Protein AF-A0A0D3KA45-F1 (afdb_monomer_lite)

Foldseek 3Di:
DDQDALQVLLQDQLLLLAWDWDKDPLQDDLVNLVLVVVLQVVQCVVQNAADAPDVQKGKWFSPAQPSSCVSPVVSQVSVLVCLVVTRSVRSPRDDVVSVVVQSVLKDWATKMKMKGFAQDWFAPQQDFQPQFFKKKKAWADDQFDQFFKWWQHSVRDTDTDDHDHNMMIMGTRSTGIITTGTRHDMTIMIMITIHNADYDNARDRDPQGDDDPPDDDPVPVSPDPPDPQAKDKDWQFDDDAQQWDKQKAQPVDRVPSPVVVQPPFWQIWIWTQGRHPPHSLVVPSSDDGGWTWQDKQRDGRGGGGPVVNVVSVVCRRPDHDGIMTMTGRHDDPPVPPDDDPPDPPPDDDDDDDDDDDDD

Secondary structure (DSSP, 8-state):
-PPPPHHHHHT-HHHHTTSPPEEETT-S-HHHHHHHHHHHHHHHHHH-PPPEEETTEEEEETTGGGHHHHH-HHHHHHHHHGGGGS-GGG-TTS-HHHHHHHHHH-EEEEEEEEEEETT--B--TT---TT-SEEEEEEEE--EEE--EEEE-TTS-EEE----TT-EEEEETTS-EEEPPEEEEEEEEEEEEEESSPPP-SSS----PPPPTTSPPS-TTTT-SS----EEEEEE-SSS---EEEEEEESS-TT---GGGGGS-PPEEEEEEEE-TTSTTTT-TT--TTPEEEEETTEE-TT--HHHHHHHHHHHHHSPSPEEEEEEPPPP-TTS--PPP----PPPP--PPPPP---

Sequence (359 aa):
MARSSLADALLQRQVASLARVVRIPRFFSPADIEQVGRVERAHHERLGRPREARLGWHTTYLSAGGLFRATVPELHRRLSELRHRVDVSRFDGGDAASASELLRSLNVRCIELHDGRAGGSLNDPRHFDNGSTVTVDVLLEDSFTGGAFGTTEAGGALHEHEFSVGDALVFPSYKYHSVGRITGGRRRTLVLEFWQGDENRCNHRCELIRPRAGEPYLCEDAQTSDGCAGRVSVTLTAPGPLGLGFGFGDAADPENVDASAVGDGRPVRVSVTEVRRGSQAEAHPRLVVGLVLTRVAGVSIGGMSLAEADEVLGRAVGGARPLALGFEQRPLDLTRLRLAPSGETADAGAQPAARRASE

InterPro domains:
  IPR001478 PDZ domain [PS50106] (231-313)
  IPR001478 PDZ domain [SM00228] (242-331)
  IPR036034 PDZ superfamily [G3DSA:2.30.42.10] (221-331)
  IPR036034 PDZ superfamily [SSF50156] (231-318)

pLDDT: mean 82.14, std 19.37, range [26.78, 98.75]

Structure (mmCIF, N/CA/C/O backbone):
data_AF-A0A0D3KA45-F1
#
_entry.id   AF-A0A0D3KA45-F1
#
loop_
_atom_site.group_PDB
_atom_site.id
_atom_site.type_symbol
_atom_site.label_atom_id
_atom_site.label_alt_id
_atom_site.label_comp_id
_atom_site.label_asym_id
_atom_site.label_entity_id
_atom_site.label_seq_id
_atom_site.pdbx_PDB_ins_code
_atom_site.Cartn_x
_atom_site.Cartn_y
_atom_site.Cartn_z
_atom_site.occupancy
_atom_site.B_iso_or_equiv
_atom_site.auth_seq_id
_atom_site.auth_comp_id
_atom_site.auth_asym_id
_atom_site.auth_atom_id
_atom_site.pdbx_PDB_model_num
ATOM 1 N N . MET A 1 1 ? -16.306 1.503 -30.466 1.00 44.34 1 MET A N 1
ATOM 2 C CA . MET A 1 1 ? -15.351 1.747 -29.363 1.00 44.34 1 MET A CA 1
ATOM 3 C C . MET A 1 1 ? -15.041 0.408 -28.718 1.00 44.34 1 MET A C 1
ATOM 5 O O . MET A 1 1 ? -15.985 -0.308 -28.407 1.00 44.34 1 MET A O 1
ATOM 9 N N . ALA A 1 2 ? -13.769 0.025 -28.601 1.00 47.25 2 ALA A N 1
ATOM 10 C CA . ALA A 1 2 ? -13.395 -1.192 -27.881 1.00 47.25 2 ALA A CA 1
ATOM 11 C C . ALA A 1 2 ? -13.702 -0.995 -26.388 1.00 47.25 2 ALA A C 1
ATOM 13 O O . ALA A 1 2 ? -13.381 0.057 -25.839 1.00 47.25 2 ALA A O 1
ATOM 14 N N . ARG A 1 3 ? -14.364 -1.965 -25.748 1.00 51.34 3 ARG A N 1
ATOM 15 C CA . ARG A 1 3 ? -14.575 -1.939 -24.293 1.00 51.34 3 ARG A CA 1
ATOM 16 C C . ARG A 1 3 ? -13.203 -2.022 -23.620 1.00 51.34 3 ARG A C 1
ATOM 18 O O . ARG A 1 3 ? -12.436 -2.921 -23.964 1.00 51.34 3 ARG A O 1
ATOM 25 N N . SER A 1 4 ? -12.876 -1.093 -22.718 1.00 58.31 4 SER A N 1
ATOM 26 C CA . SER A 1 4 ? -11.670 -1.238 -21.895 1.00 58.31 4 SER A CA 1
ATOM 27 C C . SER A 1 4 ? -11.813 -2.492 -21.039 1.00 58.31 4 SER A C 1
ATOM 29 O O . SER A 1 4 ? -12.924 -2.822 -20.612 1.00 58.31 4 SER A O 1
ATOM 31 N N . SER A 1 5 ? -10.717 -3.207 -20.791 1.00 71.50 5 SER A N 1
ATOM 32 C CA . SER A 1 5 ? -10.782 -4.355 -19.891 1.00 71.50 5 SER A CA 1
ATOM 33 C C . SER A 1 5 ? -11.132 -3.878 -18.477 1.00 71.50 5 SER A C 1
ATOM 35 O O . SER A 1 5 ? -10.906 -2.721 -18.117 1.00 71.50 5 SER A O 1
ATOM 37 N N . LEU A 1 6 ? -11.679 -4.762 -17.644 1.00 68.38 6 LEU A N 1
ATOM 38 C CA . LEU A 1 6 ? -11.923 -4.424 -16.242 1.00 68.38 6 LEU A CA 1
ATOM 39 C C . LEU A 1 6 ? -10.629 -4.043 -15.507 1.00 68.38 6 LEU A C 1
ATOM 41 O O . LEU A 1 6 ? -10.656 -3.185 -14.628 1.00 68.38 6 LEU A O 1
ATOM 45 N N . ALA A 1 7 ? -9.504 -4.666 -15.872 1.00 67.62 7 ALA A N 1
ATOM 46 C CA . ALA A 1 7 ? -8.204 -4.317 -15.315 1.00 67.62 7 ALA A CA 1
ATOM 47 C C . ALA A 1 7 ? -7.880 -2.846 -15.599 1.00 67.62 7 ALA A C 1
ATOM 49 O O . ALA A 1 7 ? -7.539 -2.114 -14.676 1.00 67.62 7 ALA A O 1
ATOM 50 N N . ASP A 1 8 ? -8.104 -2.382 -16.831 1.00 72.88 8 ASP A N 1
ATOM 51 C CA . ASP A 1 8 ? -7.923 -0.971 -17.182 1.00 72.88 8 ASP A CA 1
ATOM 52 C C . ASP A 1 8 ? -8.879 -0.066 -16.396 1.00 72.88 8 ASP A C 1
ATOM 54 O O . ASP A 1 8 ? -8.484 1.008 -15.955 1.00 72.88 8 ASP A O 1
ATOM 58 N N . ALA A 1 9 ? -10.125 -0.501 -16.182 1.00 70.75 9 ALA A N 1
ATOM 59 C CA . ALA A 1 9 ? -11.118 0.274 -15.443 1.00 70.75 9 ALA A CA 1
ATOM 60 C C . ALA A 1 9 ? -10.755 0.424 -13.952 1.00 70.75 9 ALA A C 1
ATOM 62 O O . ALA A 1 9 ? -10.889 1.509 -13.395 1.00 70.75 9 ALA A O 1
ATOM 63 N N . LEU A 1 10 ? -10.228 -0.623 -13.307 1.00 70.31 10 LEU A N 1
ATOM 64 C CA . LEU A 1 10 ? -9.746 -0.559 -11.918 1.00 70.31 10 LEU A CA 1
ATOM 65 C C . LEU A 1 10 ? -8.520 0.349 -11.749 1.00 70.31 10 LEU A C 1
ATOM 67 O O . LEU A 1 10 ? -8.304 0.885 -10.664 1.00 70.31 10 LEU A O 1
ATOM 71 N N . LEU A 1 11 ? -7.754 0.552 -12.821 1.00 78.50 11 LEU A N 1
ATOM 72 C CA . LEU A 1 11 ? -6.605 1.458 -12.869 1.00 78.50 11 LEU A CA 1
ATOM 73 C C . LEU A 1 11 ? -6.993 2.886 -13.307 1.00 78.50 11 LEU A C 1
ATOM 75 O O . LEU A 1 11 ? -6.154 3.788 -13.337 1.00 78.50 11 LEU A O 1
ATOM 79 N N . GLN A 1 12 ? -8.267 3.130 -13.633 1.00 83.75 12 GLN A N 1
ATOM 80 C CA . GLN A 1 12 ? -8.781 4.461 -13.944 1.00 83.75 12 GLN A CA 1
ATOM 81 C C . GLN A 1 12 ? -9.351 5.121 -12.693 1.00 83.75 12 GLN A C 1
ATOM 83 O O . GLN A 1 12 ? -10.359 4.695 -12.133 1.00 83.75 12 GLN A O 1
ATOM 88 N N . ARG A 1 13 ? -8.746 6.240 -12.293 1.00 86.00 13 ARG A N 1
ATOM 89 C CA . ARG A 1 13 ? -9.136 6.986 -11.088 1.00 86.00 13 ARG A CA 1
ATOM 90 C C . ARG A 1 13 ? -10.594 7.440 -11.100 1.00 86.00 13 ARG A C 1
ATOM 92 O O . ARG A 1 13 ? -11.241 7.407 -10.061 1.00 86.00 13 ARG A O 1
ATOM 99 N N . GLN A 1 14 ? -11.117 7.839 -12.261 1.00 85.00 14 GLN A N 1
ATOM 100 C CA . GLN A 1 14 ? -12.516 8.249 -12.408 1.00 85.00 14 GLN A CA 1
ATOM 101 C C . GLN A 1 14 ? -13.491 7.103 -12.127 1.00 85.00 14 GLN A C 1
ATOM 103 O O . GLN A 1 14 ? -14.580 7.342 -11.620 1.00 85.00 14 GLN A O 1
ATOM 108 N N . VAL A 1 15 ? -13.112 5.865 -12.448 1.00 85.25 15 VAL A N 1
ATOM 109 C CA . VAL A 1 15 ? -13.949 4.692 -12.182 1.00 85.25 15 VAL A CA 1
ATOM 110 C C . VAL A 1 15 ? -13.757 4.230 -10.739 1.00 85.25 15 VAL A C 1
ATOM 112 O O . VAL A 1 15 ? -14.729 3.981 -10.031 1.00 85.25 15 VAL A O 1
ATOM 115 N N . ALA A 1 16 ? -12.512 4.202 -10.257 1.00 89.25 16 ALA A N 1
ATOM 116 C CA . ALA A 1 16 ? -12.197 3.866 -8.873 1.00 89.25 16 ALA A CA 1
ATOM 117 C C . ALA A 1 16 ? -12.887 4.803 -7.861 1.00 89.25 16 ALA A C 1
ATOM 119 O O . ALA A 1 16 ? -13.335 4.349 -6.809 1.00 89.25 16 ALA A O 1
ATOM 120 N N . SER A 1 17 ? -13.039 6.094 -8.182 1.00 91.81 17 SER A N 1
ATOM 121 C CA . SER A 1 17 ? -13.739 7.057 -7.323 1.00 91.81 17 SER A CA 1
ATOM 122 C C . SER A 1 17 ? -15.251 6.822 -7.227 1.00 91.81 17 SER A C 1
ATOM 124 O O . SER A 1 17 ? -15.851 7.290 -6.262 1.00 91.81 17 SER A O 1
ATOM 126 N N . LEU A 1 18 ? -15.855 6.068 -8.153 1.00 90.56 18 LEU A N 1
ATOM 127 C CA . LEU A 1 18 ? -17.268 5.661 -8.108 1.00 90.56 18 LEU A CA 1
ATOM 128 C C . LEU A 1 18 ? -17.502 4.400 -7.269 1.00 90.56 18 LEU A C 1
ATOM 130 O O . LEU A 1 18 ? -18.625 4.159 -6.820 1.00 90.56 18 LEU A O 1
ATOM 134 N N . ALA A 1 19 ? -16.469 3.578 -7.079 1.00 90.50 19 ALA A N 1
ATOM 135 C CA . ALA A 1 19 ? -16.569 2.353 -6.301 1.00 90.50 19 ALA A CA 1
ATOM 136 C C . ALA A 1 19 ? -16.702 2.665 -4.808 1.00 90.50 19 ALA A C 1
ATOM 138 O O . ALA A 1 19 ? -16.041 3.567 -4.273 1.00 90.50 19 ALA A O 1
ATOM 139 N N . ARG A 1 20 ? -17.542 1.891 -4.119 1.00 94.56 20 ARG A N 1
ATOM 140 C CA . ARG A 1 20 ? -17.703 2.008 -2.671 1.00 94.56 20 ARG A CA 1
ATOM 141 C C . ARG A 1 20 ? -16.538 1.336 -1.956 1.00 94.56 20 ARG A C 1
ATOM 143 O O . ARG A 1 20 ? -16.068 0.277 -2.368 1.00 94.56 20 ARG A O 1
ATOM 150 N N . VAL A 1 21 ? -16.137 1.917 -0.830 1.00 96.81 21 VAL A N 1
ATOM 151 C CA . VAL A 1 21 ? -15.321 1.202 0.153 1.00 96.81 21 VAL A CA 1
ATOM 152 C C . VAL A 1 21 ? -16.214 0.177 0.848 1.00 96.81 21 VAL A C 1
ATOM 154 O O . VAL A 1 21 ? -17.292 0.508 1.349 1.00 96.81 21 VAL A O 1
ATOM 157 N N . VAL A 1 22 ? -15.786 -1.083 0.855 1.00 97.50 22 VAL A N 1
ATOM 158 C CA . VAL A 1 22 ? -16.516 -2.178 1.494 1.00 97.50 22 VAL A CA 1
ATOM 159 C C . VAL A 1 22 ? -15.916 -2.436 2.867 1.00 97.50 22 VAL A C 1
ATOM 161 O O . VAL A 1 22 ? -14.777 -2.882 2.977 1.00 97.50 22 VAL A O 1
ATOM 164 N N . ARG A 1 23 ? -16.700 -2.184 3.918 1.00 98.06 23 ARG A N 1
ATOM 165 C CA . ARG A 1 23 ? -16.330 -2.501 5.301 1.00 98.06 23 ARG A CA 1
ATOM 166 C C . ARG A 1 23 ? -16.754 -3.917 5.674 1.00 98.06 23 ARG A C 1
ATOM 168 O O . ARG A 1 23 ? -17.885 -4.332 5.419 1.00 98.06 23 ARG A O 1
ATOM 175 N N . ILE A 1 24 ? -15.856 -4.636 6.334 1.00 98.38 24 ILE A N 1
ATOM 176 C CA . ILE A 1 24 ? -16.068 -5.977 6.872 1.00 98.38 24 ILE A CA 1
ATOM 177 C C . ILE A 1 24 ? -15.809 -5.889 8.376 1.00 98.38 24 ILE A C 1
ATOM 179 O O . ILE A 1 24 ? -14.650 -5.903 8.800 1.00 98.38 24 ILE A O 1
ATOM 183 N N . PRO A 1 25 ? -16.869 -5.727 9.183 1.00 98.25 25 PRO A N 1
ATOM 184 C CA . PRO A 1 25 ? -16.708 -5.438 10.594 1.00 98.25 25 PRO A CA 1
ATOM 185 C C . PRO A 1 25 ? -16.165 -6.650 11.349 1.00 98.25 25 PRO A C 1
ATOM 187 O O . PRO A 1 25 ? -16.591 -7.779 11.088 1.00 98.25 25 PRO A O 1
ATOM 190 N N . ARG A 1 26 ? -15.277 -6.410 12.322 1.00 97.69 26 ARG A N 1
ATOM 191 C CA . ARG A 1 26 ? -14.688 -7.450 13.190 1.00 97.69 26 ARG A CA 1
ATOM 192 C C . ARG A 1 26 ? -14.086 -8.622 12.401 1.00 97.69 26 ARG A C 1
ATOM 194 O O . ARG A 1 26 ? -14.235 -9.783 12.780 1.00 97.69 26 ARG A O 1
ATOM 201 N N . PHE A 1 27 ? -13.438 -8.322 11.277 1.00 98.44 27 PHE A N 1
ATOM 202 C CA . PHE A 1 27 ? -12.746 -9.313 10.460 1.00 98.44 27 PHE A CA 1
ATOM 203 C C . PHE A 1 27 ? -11.584 -9.974 11.218 1.00 98.44 27 PHE A C 1
ATOM 205 O O . PHE A 1 27 ? -11.396 -11.191 11.131 1.00 98.44 27 PHE A O 1
ATOM 212 N N . PHE A 1 28 ? -10.821 -9.178 11.967 1.00 98.56 28 PHE A N 1
ATOM 213 C CA . PHE A 1 28 ? -9.789 -9.644 12.884 1.00 98.56 28 PHE A CA 1
ATOM 214 C C . PHE A 1 28 ? -10.339 -9.799 14.298 1.00 98.56 28 PHE A C 1
ATOM 216 O O . PHE A 1 28 ? -10.967 -8.902 14.860 1.00 98.56 28 PHE A O 1
ATOM 223 N N . SER A 1 29 ? -10.020 -10.941 14.893 1.00 98.50 29 SER A N 1
ATOM 224 C CA . SER A 1 29 ? -10.115 -11.162 16.331 1.00 98.50 29 SER A CA 1
ATOM 225 C C . SER A 1 29 ? -8.900 -10.565 17.063 1.00 98.50 29 SER A C 1
ATOM 227 O O . SER A 1 29 ? -7.857 -10.333 16.444 1.00 98.50 29 SER A O 1
ATOM 229 N N . PRO A 1 30 ? -8.955 -10.401 18.399 1.00 98.44 30 PRO A N 1
ATOM 230 C CA . PRO A 1 30 ? -7.771 -10.053 19.188 1.00 98.44 30 PRO A CA 1
ATOM 231 C C . PRO A 1 30 ? -6.592 -11.016 18.971 1.00 98.44 30 PRO A C 1
ATOM 233 O O . PRO A 1 30 ? -5.440 -10.589 18.934 1.00 98.44 30 PRO A O 1
ATOM 236 N N . ALA A 1 31 ? -6.876 -12.307 18.759 1.00 98.50 31 ALA A N 1
ATOM 237 C CA . ALA A 1 31 ? -5.853 -13.304 18.463 1.00 98.50 31 ALA A CA 1
ATOM 238 C C . ALA A 1 31 ? -5.173 -13.044 17.110 1.00 98.50 31 ALA A C 1
ATOM 240 O O . ALA A 1 31 ? -3.957 -13.191 17.025 1.00 98.50 31 ALA A O 1
ATOM 241 N N . ASP A 1 32 ? -5.925 -12.630 16.080 1.00 98.69 32 ASP A N 1
ATOM 242 C CA . ASP A 1 32 ? -5.385 -12.265 14.759 1.00 98.69 32 ASP A CA 1
ATOM 243 C C . ASP A 1 32 ? -4.405 -11.081 14.876 1.00 98.69 32 ASP A C 1
ATOM 245 O O . ASP A 1 32 ? -3.287 -11.142 14.358 1.00 98.69 32 ASP A O 1
ATOM 249 N N . ILE A 1 33 ? -4.780 -10.043 15.637 1.00 98.69 33 ILE A N 1
ATOM 250 C CA . ILE A 1 33 ? -3.935 -8.866 15.919 1.00 98.69 33 ILE A CA 1
ATOM 251 C C . ILE A 1 33 ? -2.637 -9.282 16.626 1.00 98.69 33 ILE A C 1
ATOM 253 O O . ILE A 1 33 ? -1.549 -8.821 16.270 1.00 98.69 33 ILE A O 1
ATOM 257 N N . GLU A 1 34 ? -2.721 -10.196 17.594 1.00 98.44 34 GLU A N 1
ATOM 258 C CA . GLU A 1 34 ? -1.540 -10.725 18.274 1.00 98.44 34 GLU A CA 1
ATOM 259 C C . GLU A 1 34 ? -0.603 -11.464 17.304 1.00 98.44 34 GLU A C 1
ATOM 261 O O . GLU A 1 34 ? 0.621 -11.322 17.400 1.00 98.44 34 GLU A O 1
ATOM 266 N N . GLN A 1 35 ? -1.151 -12.206 16.328 1.00 98.62 35 GLN A N 1
ATOM 267 C CA . GLN A 1 35 ? -0.321 -12.867 15.318 1.00 98.62 35 GLN A CA 1
ATOM 268 C C . GLN A 1 35 ? 0.423 -11.856 14.446 1.00 98.62 35 GLN A C 1
ATOM 270 O O . GLN A 1 35 ? 1.612 -12.051 14.203 1.00 98.62 35 GLN A O 1
ATOM 275 N N . VAL A 1 36 ? -0.216 -10.750 14.041 1.00 98.62 36 VAL A N 1
ATOM 276 C CA . VAL A 1 36 ? 0.473 -9.654 13.332 1.00 98.62 36 VAL A CA 1
ATOM 277 C C . VAL A 1 36 ? 1.621 -9.101 14.178 1.00 98.62 36 VAL A C 1
ATOM 279 O O . VAL A 1 36 ? 2.729 -8.922 13.673 1.00 98.62 36 VAL A O 1
ATOM 282 N N . GLY A 1 37 ? 1.401 -8.921 15.484 1.00 98.38 37 GLY A N 1
ATOM 283 C CA . GLY A 1 37 ? 2.454 -8.523 16.419 1.00 98.38 37 GLY A CA 1
ATOM 284 C C . GLY A 1 37 ? 3.620 -9.521 16.497 1.00 98.38 37 GLY A C 1
ATOM 285 O O . GLY A 1 37 ? 4.766 -9.105 16.669 1.00 98.38 37 GLY A O 1
ATOM 286 N N . ARG A 1 38 ? 3.370 -10.831 16.347 1.00 98.12 38 ARG A N 1
ATOM 287 C CA . ARG A 1 38 ? 4.442 -11.842 16.240 1.00 98.12 38 ARG A CA 1
ATOM 288 C C . ARG A 1 38 ? 5.251 -11.680 14.954 1.00 98.12 38 ARG A C 1
ATOM 290 O O . ARG A 1 38 ? 6.476 -11.730 15.020 1.00 98.12 38 ARG A O 1
ATOM 297 N N . VAL A 1 39 ? 4.590 -11.443 13.817 1.00 98.38 39 VAL A N 1
ATOM 298 C CA . VAL A 1 39 ? 5.274 -11.201 12.531 1.00 98.38 39 VAL A CA 1
ATOM 299 C C . VAL A 1 39 ? 6.136 -9.941 12.598 1.00 98.38 39 VAL A C 1
ATOM 301 O O . VAL A 1 39 ? 7.280 -9.964 12.160 1.00 98.38 39 VAL A O 1
ATOM 304 N N . GLU A 1 40 ? 5.623 -8.856 13.183 1.00 98.12 40 GLU A N 1
ATOM 305 C CA . GLU A 1 40 ? 6.380 -7.615 13.384 1.00 98.12 40 GLU A CA 1
ATOM 306 C C . GLU A 1 40 ? 7.638 -7.836 14.236 1.00 98.12 40 GLU A C 1
ATOM 308 O O . GLU A 1 40 ? 8.714 -7.366 13.873 1.00 98.12 40 GLU A O 1
ATOM 313 N N . ARG A 1 41 ? 7.537 -8.568 15.355 1.00 97.88 41 ARG A N 1
ATOM 314 C CA . ARG A 1 41 ? 8.712 -8.878 16.188 1.00 97.88 41 ARG A CA 1
ATOM 315 C C . ARG A 1 41 ? 9.758 -9.673 15.412 1.00 97.88 41 ARG A C 1
ATOM 317 O O . ARG A 1 41 ? 10.916 -9.266 15.390 1.00 97.88 41 ARG A O 1
ATOM 324 N N . ALA A 1 42 ? 9.336 -10.726 14.712 1.00 95.38 42 ALA A N 1
ATOM 325 C CA . ALA A 1 42 ? 10.225 -11.520 13.866 1.00 95.38 42 ALA A CA 1
ATOM 326 C C . ALA A 1 42 ? 10.858 -10.682 12.738 1.00 95.38 42 ALA A C 1
ATOM 328 O O . ALA A 1 42 ? 12.014 -10.895 12.370 1.00 95.38 42 ALA A O 1
ATOM 329 N N . HIS A 1 43 ? 10.123 -9.703 12.198 1.00 95.12 43 HIS A N 1
ATOM 330 C CA . HIS A 1 43 ? 10.646 -8.759 11.212 1.00 95.12 43 HIS A CA 1
ATOM 331 C C . HIS A 1 43 ? 11.752 -7.900 11.824 1.00 95.12 43 HIS A C 1
ATOM 333 O O . HIS A 1 43 ? 12.860 -7.882 11.295 1.00 95.12 43 HIS A O 1
ATOM 339 N N . HIS A 1 44 ? 11.493 -7.272 12.972 1.00 94.44 44 HIS A N 1
ATOM 340 C CA . HIS A 1 44 ? 12.468 -6.420 13.651 1.00 94.44 44 HIS A CA 1
ATOM 341 C C . HIS A 1 44 ? 13.728 -7.175 14.087 1.00 94.44 44 HIS A C 1
ATOM 343 O O . HIS A 1 44 ? 14.823 -6.624 13.996 1.00 94.44 44 HIS A O 1
ATOM 349 N N . GLU A 1 45 ? 13.589 -8.422 14.537 1.00 93.00 45 GLU A N 1
ATOM 350 C CA . GLU A 1 45 ? 14.721 -9.287 14.887 1.00 93.00 45 GLU A CA 1
ATOM 351 C C . GLU A 1 45 ? 15.605 -9.592 13.671 1.00 93.00 45 GLU A C 1
ATOM 353 O O . GLU A 1 45 ? 16.828 -9.624 13.788 1.00 93.00 45 GLU A O 1
ATOM 358 N N . ARG A 1 46 ? 14.999 -9.792 12.494 1.00 89.12 46 ARG A N 1
ATOM 359 C CA . ARG A 1 46 ? 15.716 -10.193 11.277 1.00 89.12 46 ARG A CA 1
ATOM 360 C C . ARG A 1 46 ? 16.246 -9.021 10.451 1.00 89.12 46 ARG A C 1
ATOM 362 O O . ARG A 1 46 ? 17.300 -9.147 9.836 1.00 89.12 46 ARG A O 1
ATOM 369 N N . LEU A 1 47 ? 15.487 -7.932 10.363 1.00 87.12 47 LEU A N 1
ATOM 370 C CA . LEU A 1 47 ? 15.700 -6.834 9.411 1.00 87.12 47 LEU A CA 1
ATOM 371 C C . LEU A 1 47 ? 15.866 -5.470 10.095 1.00 87.12 47 LEU A C 1
ATOM 373 O O . LEU A 1 47 ? 16.073 -4.465 9.415 1.00 87.12 47 LEU A O 1
ATOM 377 N N . GLY A 1 48 ? 15.792 -5.425 11.427 1.00 89.81 48 GLY A N 1
ATOM 378 C CA . GLY A 1 48 ? 15.808 -4.185 12.192 1.00 89.81 48 GLY A CA 1
ATOM 379 C C . GLY A 1 48 ? 14.469 -3.446 12.160 1.00 89.81 48 GLY A C 1
ATOM 380 O O . GLY A 1 48 ? 13.516 -3.823 11.478 1.00 89.81 48 GLY A O 1
ATOM 381 N N . ARG A 1 49 ? 14.383 -2.368 12.943 1.00 87.50 49 ARG A N 1
ATOM 382 C CA . ARG A 1 49 ? 13.194 -1.505 12.975 1.00 87.50 49 ARG A CA 1
ATOM 383 C C . ARG A 1 49 ? 13.118 -0.640 11.714 1.00 87.50 49 ARG A C 1
ATOM 385 O O . ARG A 1 49 ? 14.166 -0.208 11.226 1.00 87.50 49 ARG A O 1
ATOM 392 N N . PRO A 1 50 ? 11.909 -0.341 11.207 1.00 84.88 50 PRO A N 1
ATOM 393 C CA . PRO A 1 50 ? 11.761 0.592 10.099 1.00 84.88 50 PRO A CA 1
ATOM 394 C C . PRO A 1 50 ? 12.299 1.971 10.492 1.00 84.88 50 PRO A C 1
ATOM 396 O O . PRO A 1 50 ? 12.181 2.402 11.642 1.00 84.88 50 PRO A O 1
ATOM 399 N N . ARG A 1 51 ? 12.863 2.683 9.515 1.00 79.25 51 ARG A N 1
ATOM 400 C CA . ARG A 1 51 ? 13.133 4.114 9.664 1.00 79.25 51 ARG A CA 1
ATOM 401 C C . ARG A 1 51 ? 11.822 4.887 9.540 1.00 79.25 51 ARG A C 1
ATOM 403 O O . ARG A 1 51 ? 10.896 4.454 8.853 1.00 79.25 51 ARG A O 1
ATOM 410 N N . GLU A 1 52 ? 11.762 6.026 10.211 1.00 77.88 52 GLU A N 1
ATOM 411 C CA . GLU A 1 52 ? 10.653 6.964 10.094 1.00 77.88 52 GLU A CA 1
ATOM 412 C C . GLU A 1 52 ? 10.552 7.446 8.640 1.00 77.88 52 GLU A C 1
ATOM 414 O O . GLU A 1 52 ? 11.479 8.058 8.111 1.00 77.88 52 GLU A O 1
ATOM 419 N N . ALA A 1 53 ? 9.451 7.109 7.966 1.00 75.50 53 ALA A N 1
ATOM 420 C CA . ALA A 1 53 ? 9.251 7.472 6.564 1.00 75.50 53 ALA A CA 1
ATOM 421 C C . ALA A 1 53 ? 8.827 8.941 6.436 1.00 75.50 53 ALA A C 1
ATOM 423 O O . ALA A 1 53 ? 9.127 9.605 5.444 1.00 75.50 53 ALA A O 1
ATOM 424 N N . ARG A 1 54 ? 8.084 9.426 7.436 1.00 86.31 54 ARG A N 1
ATOM 425 C CA . ARG A 1 54 ? 7.561 10.790 7.576 1.00 86.31 54 ARG A CA 1
ATOM 426 C C . ARG A 1 54 ? 7.413 11.081 9.062 1.00 86.31 54 ARG A C 1
ATOM 428 O O . ARG A 1 54 ? 7.234 10.144 9.831 1.00 86.31 54 ARG A O 1
ATOM 435 N N . LEU A 1 55 ? 7.409 12.353 9.454 1.00 88.88 55 LEU A N 1
ATOM 436 C CA . LEU A 1 55 ? 7.241 12.740 10.856 1.00 88.88 55 LEU A CA 1
ATOM 437 C C . LEU A 1 55 ? 6.017 12.052 11.490 1.00 88.88 55 LEU A C 1
ATOM 439 O O . LEU A 1 55 ? 4.890 12.239 11.035 1.00 88.88 55 LEU A O 1
ATOM 443 N N . GLY A 1 56 ? 6.249 11.268 12.536 1.00 92.50 56 GLY A N 1
ATOM 444 C CA . GLY A 1 56 ? 5.256 10.490 13.264 1.00 92.50 56 GLY A CA 1
ATOM 445 C C . GLY A 1 56 ? 4.724 9.259 12.525 1.00 92.50 56 GLY A C 1
ATOM 446 O O . GLY A 1 56 ? 3.702 8.731 12.956 1.00 92.50 56 GLY A O 1
ATOM 447 N N . TRP A 1 57 ? 5.351 8.800 11.434 1.00 95.94 57 TRP A N 1
ATOM 448 C CA . TRP A 1 57 ? 4.856 7.696 10.601 1.00 95.94 57 TRP A CA 1
ATOM 449 C C . TRP A 1 57 ? 5.947 6.685 10.233 1.00 95.94 57 TRP A C 1
ATOM 451 O O . TRP A 1 57 ? 6.941 7.010 9.576 1.00 95.94 57 TRP A O 1
ATOM 461 N N . HIS A 1 58 ? 5.717 5.427 10.603 1.00 95.44 58 HIS A N 1
ATOM 462 C CA . HIS A 1 58 ? 6.595 4.306 10.278 1.00 95.44 58 HIS A CA 1
ATOM 463 C C . HIS A 1 58 ? 5.846 3.268 9.445 1.00 95.44 58 HIS A C 1
ATOM 465 O O . HIS A 1 58 ? 4.661 3.019 9.669 1.00 95.44 58 HIS A O 1
ATOM 471 N N . THR A 1 59 ? 6.560 2.632 8.519 1.00 96.31 59 THR A N 1
ATOM 472 C CA . THR A 1 59 ? 6.024 1.556 7.681 1.00 96.31 59 THR A CA 1
ATOM 473 C C . THR A 1 59 ? 6.952 0.351 7.753 1.00 96.31 59 THR A C 1
ATOM 475 O O . THR A 1 59 ? 8.110 0.434 7.342 1.00 96.31 59 THR A O 1
ATOM 478 N N . THR A 1 60 ? 6.444 -0.775 8.254 1.00 96.56 60 THR A N 1
ATOM 479 C CA . THR A 1 60 ? 7.156 -2.062 8.281 1.00 96.56 60 THR A CA 1
ATOM 480 C C . THR A 1 60 ? 6.609 -2.975 7.189 1.00 96.56 60 THR A C 1
ATOM 482 O O . THR A 1 60 ? 5.422 -3.290 7.186 1.00 96.56 60 THR A O 1
ATOM 485 N N . TYR A 1 61 ? 7.457 -3.452 6.279 1.00 96.25 61 TYR A N 1
ATOM 486 C CA . TYR A 1 61 ? 7.046 -4.360 5.203 1.00 96.25 61 TYR A CA 1
ATOM 487 C C . TYR A 1 61 ? 7.068 -5.810 5.693 1.00 96.25 61 TYR A C 1
ATOM 489 O O . TYR A 1 61 ? 8.073 -6.511 5.578 1.00 96.25 61 TYR A O 1
ATOM 497 N N . LEU A 1 62 ? 5.951 -6.279 6.247 1.00 97.38 62 LEU A N 1
ATOM 498 C CA . LEU A 1 62 ? 5.821 -7.627 6.809 1.00 97.38 62 LEU A CA 1
ATOM 499 C C . LEU A 1 62 ? 5.869 -8.741 5.747 1.00 97.38 62 LEU A C 1
ATOM 501 O O . LEU A 1 62 ? 6.124 -9.898 6.085 1.00 97.38 62 LEU A O 1
ATOM 505 N N . SER A 1 63 ? 5.679 -8.416 4.465 1.00 95.00 63 SER A N 1
ATOM 506 C CA . SER A 1 63 ? 5.904 -9.365 3.364 1.00 95.00 63 SER A CA 1
ATOM 507 C C . SER A 1 63 ? 7.393 -9.623 3.075 1.00 95.00 63 SER A C 1
ATOM 509 O O . SER A 1 63 ? 7.724 -10.553 2.334 1.00 95.00 63 SER A O 1
ATOM 511 N N . ALA A 1 64 ? 8.317 -8.858 3.676 1.00 91.94 64 ALA A N 1
ATOM 512 C CA . ALA A 1 64 ? 9.755 -9.020 3.478 1.00 91.94 64 ALA A CA 1
ATOM 513 C C . ALA A 1 64 ? 10.216 -10.460 3.766 1.00 91.94 64 ALA A C 1
ATOM 515 O O . ALA A 1 64 ? 9.843 -11.071 4.764 1.00 91.94 64 ALA A O 1
ATOM 516 N N . GLY A 1 65 ? 10.997 -11.042 2.856 1.00 86.94 65 GLY A N 1
ATOM 517 C CA . GLY A 1 65 ? 11.437 -12.436 2.923 1.00 86.94 65 GLY A CA 1
ATOM 518 C C . GLY A 1 65 ? 10.311 -13.480 2.879 1.00 86.94 65 GLY A C 1
ATOM 519 O O . GLY A 1 65 ? 10.582 -14.648 3.142 1.00 86.94 65 GLY A O 1
ATOM 520 N N . GLY A 1 66 ? 9.066 -13.096 2.568 1.00 91.31 66 GLY A N 1
ATOM 521 C CA . GLY A 1 66 ? 7.888 -13.962 2.697 1.00 91.31 66 GLY A CA 1
ATOM 522 C C . GLY A 1 66 ? 7.482 -14.222 4.153 1.00 91.31 66 GLY A C 1
ATOM 523 O O . GLY A 1 66 ? 6.813 -15.219 4.430 1.00 91.31 66 GLY A O 1
ATOM 524 N N . LEU A 1 67 ? 7.910 -13.362 5.086 1.00 93.50 67 LEU A N 1
ATOM 525 C CA . LEU A 1 67 ? 7.800 -13.595 6.524 1.00 93.50 67 LEU A CA 1
ATOM 526 C C . LEU A 1 67 ? 6.350 -13.746 6.994 1.00 93.50 67 LEU A C 1
ATOM 528 O O . LEU A 1 67 ? 6.060 -14.677 7.746 1.00 93.50 67 LEU A O 1
ATOM 532 N N . PHE A 1 68 ? 5.437 -12.886 6.535 1.00 97.94 68 PHE A N 1
ATOM 533 C CA . PHE A 1 68 ? 4.026 -12.963 6.920 1.00 97.94 68 PHE A CA 1
ATOM 534 C C . PHE A 1 68 ? 3.408 -14.311 6.525 1.00 97.94 68 PHE A C 1
ATOM 536 O O . PHE A 1 68 ? 2.882 -15.025 7.376 1.00 97.94 68 PHE A O 1
ATOM 543 N N . ARG A 1 69 ? 3.548 -14.712 5.253 1.00 97.19 69 ARG A N 1
ATOM 544 C CA . ARG A 1 69 ? 3.035 -15.996 4.751 1.00 97.19 69 ARG A CA 1
ATOM 545 C C . ARG A 1 69 ? 3.641 -17.197 5.484 1.00 97.19 69 ARG A C 1
ATOM 547 O O . ARG A 1 69 ? 2.930 -18.162 5.740 1.00 97.19 69 ARG A O 1
ATOM 554 N N . ALA A 1 70 ? 4.932 -17.147 5.813 1.00 95.62 70 ALA A N 1
ATOM 555 C CA . ALA A 1 70 ? 5.612 -18.228 6.526 1.00 95.62 70 ALA A CA 1
ATOM 556 C C . ALA A 1 70 ? 5.184 -18.334 8.000 1.00 95.62 70 ALA A C 1
ATOM 558 O O . ALA A 1 70 ? 5.057 -19.436 8.524 1.00 95.62 70 ALA A O 1
ATOM 559 N N . THR A 1 71 ? 4.955 -17.199 8.664 1.00 97.31 71 THR A N 1
ATOM 560 C CA . THR A 1 71 ? 4.667 -17.149 10.107 1.00 97.31 71 THR A CA 1
ATOM 561 C C . THR A 1 71 ? 3.185 -17.372 10.415 1.00 97.31 71 THR A C 1
ATOM 563 O O . THR A 1 71 ? 2.852 -18.003 11.416 1.00 97.31 71 THR A O 1
ATOM 566 N N . VAL A 1 72 ? 2.285 -16.846 9.578 1.00 98.38 72 VAL A N 1
ATOM 567 C CA . VAL A 1 72 ? 0.827 -16.860 9.803 1.00 98.38 72 VAL A CA 1
ATOM 568 C C . VAL A 1 72 ? 0.057 -17.260 8.530 1.00 98.38 72 VAL A C 1
ATOM 570 O O . VAL A 1 72 ? -0.753 -16.486 8.016 1.00 98.38 72 VAL A O 1
ATOM 573 N N . PRO A 1 73 ? 0.279 -18.474 7.984 1.00 97.94 73 PRO A N 1
ATOM 574 C CA . PRO A 1 73 ? -0.238 -18.868 6.668 1.00 97.94 73 PRO A CA 1
ATOM 575 C C . PRO A 1 73 ? -1.767 -18.822 6.562 1.00 97.94 73 PRO A C 1
ATOM 577 O O . PRO A 1 73 ? -2.303 -18.415 5.534 1.00 97.94 73 PRO A O 1
ATOM 580 N N . GLU A 1 74 ? -2.480 -19.188 7.627 1.00 98.31 74 GLU A N 1
ATOM 581 C CA . GLU A 1 74 ? -3.946 -19.162 7.633 1.00 98.31 74 GLU A CA 1
ATOM 582 C C . GLU A 1 74 ? -4.500 -17.727 7.633 1.00 98.31 74 GLU A C 1
ATOM 584 O O . GLU A 1 74 ? -5.464 -17.425 6.927 1.00 98.31 74 GLU A O 1
ATOM 589 N N . LEU A 1 75 ? -3.849 -16.809 8.357 1.00 98.38 75 LEU A N 1
ATOM 590 C CA . LEU A 1 75 ? -4.213 -15.393 8.336 1.00 98.38 75 LEU A CA 1
ATOM 591 C C . LEU A 1 75 ? -3.924 -14.770 6.963 1.00 98.38 75 LEU A C 1
ATOM 593 O O . LEU A 1 75 ? -4.758 -14.036 6.436 1.00 98.38 75 LEU A O 1
ATOM 597 N N . HIS A 1 76 ? -2.784 -15.113 6.350 1.00 98.44 76 HIS A N 1
ATOM 598 C CA . HIS A 1 76 ? -2.434 -14.709 4.980 1.00 98.44 76 HIS A CA 1
ATOM 599 C C . HIS A 1 76 ? -3.481 -15.177 3.961 1.00 98.44 76 HIS A C 1
ATOM 601 O O . HIS A 1 76 ? -3.915 -14.384 3.122 1.00 98.44 76 HIS A O 1
ATOM 607 N N . ARG A 1 77 ? -3.952 -16.427 4.072 1.00 98.12 77 ARG A N 1
ATOM 608 C CA . ARG A 1 77 ? -5.013 -16.978 3.217 1.00 98.12 77 ARG A CA 1
ATOM 609 C C . ARG A 1 77 ? -6.321 -16.194 3.359 1.00 98.12 77 ARG A C 1
ATOM 611 O O . ARG A 1 77 ? -6.849 -15.726 2.352 1.00 98.12 77 ARG A O 1
ATOM 618 N N . ARG A 1 78 ? -6.810 -16.000 4.592 1.00 98.25 78 ARG A N 1
ATOM 619 C CA . ARG A 1 78 ? -8.042 -15.235 4.881 1.00 98.25 78 ARG A CA 1
ATOM 620 C C . ARG A 1 78 ? -7.967 -13.801 4.354 1.00 98.25 78 ARG A C 1
ATOM 622 O O . ARG A 1 78 ? -8.909 -13.326 3.731 1.00 98.25 78 ARG A O 1
ATOM 629 N N . LEU A 1 79 ? -6.845 -13.116 4.581 1.00 98.12 79 LEU A N 1
ATOM 630 C CA . LEU A 1 79 ? -6.612 -11.765 4.064 1.00 98.12 79 LEU A CA 1
ATOM 631 C C . LEU A 1 79 ? -6.604 -11.736 2.536 1.00 98.12 79 LEU A C 1
ATOM 633 O O . LEU A 1 79 ? -7.204 -10.852 1.932 1.00 98.12 79 LEU A O 1
ATOM 637 N N . SER A 1 80 ? -5.974 -12.727 1.904 1.00 97.50 80 SER A N 1
ATOM 638 C CA . SER A 1 80 ? -5.921 -12.812 0.446 1.00 97.50 80 SER A CA 1
ATOM 639 C C . SER A 1 80 ? -7.317 -12.902 -0.167 1.00 97.50 80 SER A C 1
ATOM 641 O O . SER A 1 80 ? -7.567 -12.328 -1.225 1.00 97.50 80 SER A O 1
ATOM 643 N N . GLU A 1 81 ? -8.251 -13.594 0.483 1.00 97.12 81 GLU A N 1
ATOM 644 C CA . GLU A 1 81 ? -9.634 -13.737 0.012 1.00 97.12 81 GLU A CA 1
ATOM 645 C C . GLU A 1 81 ? -10.422 -12.418 0.019 1.00 97.12 81 GLU A C 1
ATOM 647 O O . GLU A 1 81 ? -11.377 -12.282 -0.749 1.00 97.12 81 GLU A O 1
ATOM 652 N N . LEU A 1 82 ? -9.998 -11.4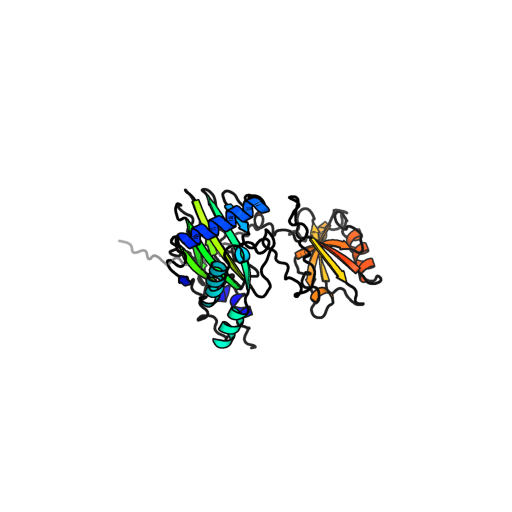15 0.798 1.00 97.31 82 LEU A N 1
ATOM 653 C CA . LEU A 1 82 ? -10.689 -10.126 0.881 1.00 97.31 82 LEU A CA 1
ATOM 654 C C . LEU A 1 82 ? -10.715 -9.352 -0.437 1.00 97.31 82 LEU A C 1
ATOM 656 O O . LEU A 1 82 ? -11.652 -8.590 -0.658 1.00 97.31 82 LEU A O 1
ATOM 660 N N . ARG A 1 83 ? -9.773 -9.594 -1.358 1.00 95.75 83 ARG A N 1
ATOM 661 C CA . ARG A 1 83 ? -9.778 -8.955 -2.686 1.00 95.75 83 ARG A CA 1
ATOM 662 C C . ARG A 1 83 ? -11.067 -9.205 -3.477 1.00 95.75 83 ARG A C 1
ATOM 664 O O . ARG A 1 83 ? -11.471 -8.366 -4.271 1.00 95.75 83 ARG A O 1
ATOM 671 N N . HIS A 1 84 ? -11.753 -10.321 -3.213 1.00 94.38 84 HIS A N 1
ATOM 672 C CA . HIS A 1 84 ? -13.040 -10.661 -3.837 1.00 94.38 84 HIS A CA 1
ATOM 673 C C . HIS A 1 84 ? -14.216 -9.834 -3.307 1.00 94.38 84 HIS A C 1
ATOM 675 O O . HIS A 1 84 ? -15.332 -9.966 -3.801 1.00 94.38 84 HIS A O 1
ATOM 681 N N . ARG A 1 85 ? -13.991 -9.014 -2.276 1.00 94.50 85 ARG A N 1
ATOM 682 C CA . ARG A 1 85 ? -15.008 -8.167 -1.642 1.00 94.50 85 ARG A CA 1
ATOM 683 C C . ARG A 1 85 ? -15.013 -6.742 -2.181 1.00 94.50 85 ARG A C 1
ATOM 685 O O . ARG A 1 85 ? -15.878 -5.980 -1.768 1.00 94.50 85 ARG A O 1
ATOM 692 N N . VAL A 1 86 ? -14.080 -6.381 -3.066 1.00 91.50 86 VAL A N 1
ATOM 693 C CA . VAL A 1 86 ? -14.074 -5.057 -3.697 1.00 91.50 86 VAL A CA 1
ATOM 694 C C . VAL A 1 86 ? -15.370 -4.856 -4.488 1.00 91.50 86 VAL A C 1
ATOM 696 O O . VAL A 1 86 ? -15.844 -5.775 -5.160 1.00 91.50 86 VAL A O 1
ATOM 699 N N . ASP A 1 87 ? -15.976 -3.672 -4.379 1.00 86.00 87 ASP A N 1
ATOM 700 C CA . ASP A 1 87 ? -17.238 -3.366 -5.054 1.00 86.00 87 ASP A CA 1
ATOM 701 C C . ASP A 1 87 ? -17.029 -3.247 -6.564 1.00 86.00 87 ASP A C 1
ATOM 703 O O . ASP A 1 87 ? -16.750 -2.164 -7.072 1.00 86.00 87 ASP A O 1
ATOM 707 N N . VAL A 1 88 ? -17.190 -4.361 -7.282 1.00 82.06 88 VAL A N 1
ATOM 708 C CA . VAL A 1 88 ? -17.066 -4.387 -8.744 1.00 82.06 88 VAL A CA 1
ATOM 709 C C . VAL A 1 88 ? -18.342 -3.966 -9.490 1.00 82.06 88 VAL A C 1
ATOM 711 O O . VAL A 1 88 ? -18.354 -3.948 -10.718 1.00 82.06 88 VAL A O 1
ATOM 714 N N . SER A 1 89 ? -19.425 -3.618 -8.786 1.00 79.31 89 SER A N 1
ATOM 715 C CA . SER A 1 89 ? -20.733 -3.367 -9.417 1.00 79.31 89 SER A CA 1
ATOM 716 C C . SER A 1 89 ? -20.778 -2.102 -10.281 1.00 79.31 89 SER A C 1
ATOM 718 O O . SER A 1 89 ? -21.662 -1.963 -11.121 1.00 79.31 89 SER A O 1
ATOM 720 N N . ARG A 1 90 ? -19.829 -1.180 -10.081 1.00 72.50 90 ARG A N 1
ATOM 721 C CA . ARG A 1 90 ? -19.746 0.116 -10.775 1.00 72.50 90 ARG A CA 1
ATOM 722 C C . ARG A 1 90 ? -18.798 0.132 -11.971 1.00 72.50 90 ARG A C 1
ATOM 724 O O . ARG A 1 90 ? -18.683 1.160 -12.633 1.00 72.50 90 ARG A O 1
ATOM 731 N N . PHE A 1 91 ? -18.128 -0.979 -12.266 1.00 70.75 91 PHE A N 1
ATOM 732 C CA . PHE A 1 91 ? -17.253 -1.073 -13.431 1.00 70.75 91 PHE A CA 1
ATOM 733 C C . PHE A 1 91 ? -18.085 -1.482 -14.652 1.00 70.75 91 PHE A C 1
ATOM 735 O O . PHE A 1 91 ? -18.100 -2.642 -15.066 1.00 70.75 91 PHE A O 1
ATOM 742 N N . ASP A 1 92 ? -18.814 -0.510 -15.204 1.00 51.41 92 ASP A N 1
ATOM 743 C CA . ASP A 1 92 ? -19.605 -0.659 -16.427 1.00 51.41 92 ASP A CA 1
ATOM 744 C C . ASP A 1 92 ? -18.693 -1.067 -17.596 1.00 51.41 92 ASP A C 1
ATOM 746 O O . ASP A 1 92 ? -17.968 -0.254 -18.167 1.00 51.41 92 ASP A O 1
ATOM 750 N N . GLY A 1 93 ? -18.704 -2.352 -17.958 1.00 56.53 93 GLY A N 1
ATOM 751 C CA . GLY A 1 93 ? -17.984 -2.843 -19.137 1.00 56.53 93 GLY A CA 1
ATOM 752 C C . GLY A 1 93 ? -17.507 -4.290 -19.066 1.00 56.53 93 GLY A C 1
ATOM 753 O O . GLY A 1 93 ? -17.293 -4.893 -20.121 1.00 56.53 93 GLY A O 1
ATOM 754 N N . GLY A 1 94 ? -17.379 -4.859 -17.863 1.00 55.81 94 GLY A N 1
ATOM 755 C CA . GLY A 1 94 ? -16.965 -6.247 -17.655 1.00 55.81 94 GLY A CA 1
ATOM 756 C C . GLY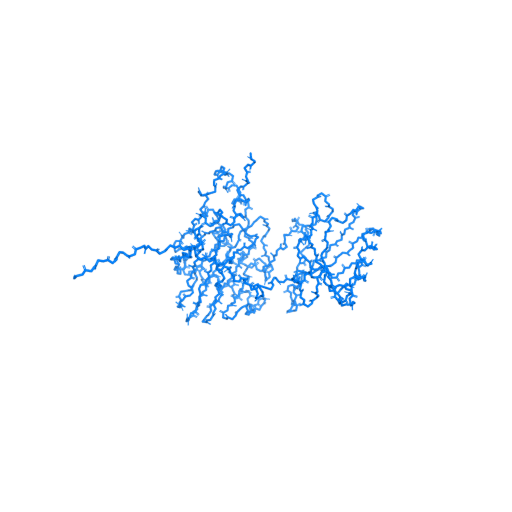 A 1 94 ? -18.140 -7.165 -17.323 1.00 55.81 94 GLY A C 1
ATOM 757 O O . GLY A 1 94 ? -18.972 -6.836 -16.485 1.00 55.81 94 GLY A O 1
ATOM 758 N N . ASP A 1 95 ? -18.190 -8.338 -17.950 1.00 70.12 95 ASP A N 1
ATOM 759 C CA . ASP A 1 95 ? -18.958 -9.467 -17.420 1.00 70.12 95 ASP A CA 1
ATOM 760 C C . ASP A 1 95 ? -18.474 -9.751 -15.982 1.00 70.12 95 ASP A C 1
ATOM 762 O O . ASP A 1 95 ? -17.266 -9.758 -15.717 1.00 70.12 95 ASP A O 1
ATOM 766 N N . ALA A 1 96 ? -19.395 -9.978 -15.041 1.00 75.44 96 ALA A N 1
ATOM 767 C CA . ALA A 1 96 ? -19.068 -10.352 -13.664 1.00 75.44 96 ALA A CA 1
ATOM 768 C C . ALA A 1 96 ? -18.115 -11.565 -13.611 1.00 75.44 96 ALA A C 1
ATOM 770 O O . ALA A 1 96 ? -17.277 -11.663 -12.708 1.00 75.44 96 ALA A O 1
ATOM 771 N N . ALA A 1 97 ? -18.188 -12.455 -14.607 1.00 79.69 97 ALA A N 1
ATOM 772 C CA . ALA A 1 97 ? -17.246 -13.556 -14.770 1.00 79.69 97 ALA A CA 1
ATOM 773 C C . ALA A 1 97 ? -15.801 -13.069 -14.984 1.00 79.69 97 ALA A C 1
ATOM 775 O O . ALA A 1 97 ? -14.894 -13.543 -14.293 1.00 79.69 97 ALA A O 1
ATOM 776 N N . SER A 1 98 ? -15.586 -12.082 -15.862 1.00 79.00 98 SER A N 1
ATOM 777 C CA . SER A 1 98 ? -14.272 -11.470 -16.106 1.00 79.00 98 SER A CA 1
ATOM 778 C C . SER A 1 98 ? -13.741 -10.747 -14.868 1.00 79.00 98 SER A C 1
ATOM 780 O O . SER A 1 98 ? -12.541 -10.781 -14.598 1.00 79.00 98 SER A O 1
ATOM 782 N N . ALA A 1 99 ? -14.629 -10.139 -14.074 1.00 80.88 99 ALA A N 1
ATOM 783 C CA . ALA A 1 99 ? -14.248 -9.535 -12.801 1.00 80.88 99 ALA A CA 1
ATOM 784 C C . ALA A 1 99 ? -13.745 -10.543 -11.788 1.00 80.88 99 ALA A C 1
ATOM 786 O O . ALA A 1 99 ? -12.659 -10.392 -11.227 1.00 80.88 99 ALA A O 1
ATOM 787 N N . SER A 1 100 ? -14.508 -11.613 -11.613 1.00 84.38 100 SER A N 1
ATOM 788 C CA . SER A 1 100 ? -14.106 -12.716 -10.760 1.00 84.38 100 SER A CA 1
ATOM 789 C C . SER A 1 100 ? -12.778 -13.331 -11.220 1.00 84.38 100 SER A C 1
ATOM 791 O O . SER A 1 100 ? -11.943 -13.665 -10.384 1.00 84.38 100 SER A O 1
ATOM 793 N N . GLU A 1 101 ? -12.553 -13.468 -12.529 1.00 87.38 101 GLU A N 1
ATOM 794 C CA . GLU A 1 101 ? -11.310 -14.017 -13.080 1.00 87.38 101 GLU A CA 1
ATOM 795 C C . GLU A 1 101 ? -10.098 -13.127 -12.805 1.00 87.38 101 GLU A C 1
ATOM 797 O O . GLU A 1 101 ? -9.099 -13.612 -12.265 1.00 87.38 101 GLU A O 1
ATOM 802 N N . LEU A 1 102 ? -10.211 -11.824 -13.080 1.00 87.38 102 LEU A N 1
ATOM 803 C CA . LEU A 1 102 ? -9.169 -10.855 -12.754 1.00 87.38 102 LEU A CA 1
ATOM 804 C C . LEU A 1 102 ? -8.819 -10.924 -11.268 1.00 87.38 102 LEU A C 1
ATOM 806 O O . LEU A 1 102 ? -7.659 -11.139 -10.927 1.00 87.38 102 LEU A O 1
ATOM 810 N N . LEU A 1 103 ? -9.813 -10.807 -10.384 1.00 90.38 103 LEU A N 1
ATOM 811 C CA . LEU A 1 103 ? -9.589 -10.827 -8.939 1.00 90.38 103 LEU A CA 1
ATOM 812 C C . LEU A 1 103 ? -8.956 -12.146 -8.484 1.00 90.38 103 LEU A C 1
ATOM 814 O O . LEU A 1 103 ? -8.061 -12.135 -7.641 1.00 90.38 103 LEU A O 1
ATOM 818 N N . ARG A 1 104 ? -9.344 -13.287 -9.068 1.00 91.31 104 ARG A N 1
ATOM 819 C CA . ARG A 1 104 ? -8.710 -14.589 -8.799 1.00 91.31 104 ARG A CA 1
ATOM 820 C C . ARG A 1 104 ? -7.229 -14.608 -9.172 1.00 91.31 104 ARG A C 1
ATOM 822 O O . ARG A 1 104 ? -6.462 -15.185 -8.404 1.00 91.31 104 ARG A O 1
ATOM 829 N N . SER A 1 105 ? -6.846 -13.953 -10.269 1.00 90.94 105 SER A N 1
ATOM 830 C CA . SER A 1 105 ? -5.454 -13.868 -10.737 1.00 90.94 105 SER A CA 1
ATOM 831 C C . SER A 1 105 ? -4.558 -12.913 -9.942 1.00 90.94 105 SER A C 1
ATOM 833 O O . SER A 1 105 ? -3.338 -12.992 -10.072 1.00 90.94 105 SER A O 1
ATOM 835 N N . LEU A 1 106 ? -5.128 -12.021 -9.123 1.00 92.69 106 LEU A N 1
ATOM 836 C CA . LEU A 1 106 ? -4.327 -11.105 -8.314 1.00 92.69 106 LEU A CA 1
ATOM 837 C C . LEU A 1 106 ? -3.618 -11.852 -7.181 1.00 92.69 106 LEU A C 1
ATOM 839 O O . LEU A 1 106 ? -4.232 -12.654 -6.470 1.00 92.69 106 LEU A O 1
ATOM 843 N N . ASN A 1 107 ? -2.357 -11.498 -6.956 1.00 94.75 107 ASN A N 1
ATOM 844 C CA . ASN A 1 107 ? -1.591 -11.917 -5.788 1.00 94.75 107 ASN A CA 1
ATOM 845 C C . ASN A 1 107 ? -1.410 -10.742 -4.831 1.00 94.75 107 ASN A C 1
ATOM 847 O O . ASN A 1 107 ? -1.507 -9.583 -5.235 1.00 94.75 107 ASN A O 1
ATOM 851 N N . VAL A 1 108 ? -1.095 -11.045 -3.570 1.00 96.12 108 VAL A N 1
ATOM 852 C CA . VAL A 1 108 ? -0.599 -10.037 -2.626 1.00 96.12 108 VAL A CA 1
ATOM 853 C C . VAL A 1 108 ? 0.656 -9.416 -3.227 1.00 96.12 108 VAL A C 1
ATOM 855 O O . VAL A 1 108 ? 1.583 -10.140 -3.561 1.00 96.12 108 VAL A O 1
ATOM 858 N N . ARG A 1 109 ? 0.689 -8.095 -3.373 1.00 94.56 109 ARG A N 1
ATOM 859 C CA . ARG A 1 109 ? 1.865 -7.317 -3.751 1.00 94.56 109 ARG A CA 1
ATOM 860 C C . ARG A 1 109 ? 2.753 -7.103 -2.542 1.00 94.56 109 ARG A C 1
ATOM 862 O O . ARG A 1 109 ? 3.900 -7.525 -2.553 1.00 94.56 109 ARG A O 1
ATOM 869 N N . CYS A 1 110 ? 2.233 -6.465 -1.503 1.00 96.19 110 CYS A N 1
ATOM 870 C CA . CYS A 1 110 ? 2.930 -6.229 -0.247 1.00 96.19 110 CYS A CA 1
ATOM 871 C C . CYS A 1 110 ? 1.957 -6.312 0.929 1.00 96.19 110 CYS A C 1
ATOM 873 O O . CYS A 1 110 ? 0.740 -6.221 0.763 1.00 96.19 110 CYS A O 1
ATOM 875 N N . ILE A 1 111 ? 2.536 -6.507 2.113 1.00 98.06 111 ILE A N 1
ATOM 876 C CA . ILE A 1 111 ? 1.846 -6.415 3.397 1.00 98.06 111 ILE A CA 1
ATOM 877 C C . ILE A 1 111 ? 2.638 -5.423 4.235 1.00 98.06 111 ILE A C 1
ATOM 879 O O . ILE A 1 111 ? 3.800 -5.672 4.562 1.00 98.06 111 ILE A O 1
ATOM 883 N N . GLU A 1 112 ? 2.020 -4.299 4.552 1.00 97.88 112 GLU A N 1
ATOM 884 C CA . GLU A 1 112 ? 2.622 -3.186 5.267 1.00 97.88 112 GLU A CA 1
ATOM 885 C C . GLU A 1 112 ? 1.940 -3.014 6.620 1.00 97.88 112 GLU A C 1
ATOM 887 O O . GLU A 1 112 ? 0.728 -3.126 6.752 1.00 97.88 112 GLU A O 1
ATOM 892 N N . LEU A 1 113 ? 2.722 -2.726 7.648 1.00 98.38 113 LEU A N 1
ATOM 893 C CA . LEU A 1 113 ? 2.220 -2.290 8.938 1.00 98.38 113 LEU A CA 1
ATOM 894 C C . LEU A 1 113 ? 2.542 -0.809 9.078 1.00 98.38 113 LEU A C 1
ATOM 896 O O . LEU A 1 113 ? 3.709 -0.428 9.176 1.00 98.38 113 LEU A O 1
ATOM 900 N N . HIS A 1 114 ? 1.502 0.013 9.069 1.00 97.88 114 HIS A N 1
ATOM 901 C CA . HIS A 1 114 ? 1.602 1.446 9.297 1.00 97.88 114 HIS A CA 1
ATOM 902 C C . HIS A 1 114 ? 1.448 1.721 10.791 1.00 97.88 114 HIS A C 1
ATOM 904 O O . HIS A 1 114 ? 0.479 1.283 11.414 1.00 97.88 114 HIS A O 1
ATOM 910 N N . ASP A 1 115 ? 2.414 2.435 11.361 1.00 97.69 115 ASP A N 1
ATOM 911 C CA . ASP A 1 115 ? 2.439 2.864 12.760 1.00 97.69 115 ASP A CA 1
ATOM 912 C C . ASP A 1 115 ? 2.524 4.393 12.819 1.00 97.69 115 ASP A C 1
ATOM 914 O O . ASP A 1 115 ? 3.593 4.994 12.656 1.00 97.69 115 ASP A O 1
ATOM 918 N N . GLY A 1 116 ? 1.357 5.008 13.001 1.00 97.25 116 GLY A N 1
ATOM 919 C CA . GLY A 1 116 ? 1.176 6.445 13.116 1.00 97.25 116 GLY A CA 1
ATOM 920 C C . GLY A 1 116 ? 1.093 6.890 14.575 1.00 97.25 116 GLY A C 1
ATOM 921 O O . GLY A 1 116 ? 0.376 6.305 15.387 1.00 97.25 116 GLY A O 1
ATOM 922 N N . ARG A 1 117 ? 1.797 7.969 14.909 1.00 97.12 117 ARG A N 1
ATOM 923 C CA . ARG A 1 117 ? 1.780 8.639 16.220 1.00 97.12 117 ARG A CA 1
ATOM 924 C C . ARG A 1 117 ? 1.339 10.089 16.061 1.00 97.12 117 ARG A C 1
ATOM 926 O O . ARG A 1 117 ? 1.141 10.552 14.941 1.00 97.12 117 ARG A O 1
ATOM 933 N N . ALA A 1 118 ? 1.217 10.819 17.169 1.00 96.94 118 ALA A N 1
ATOM 934 C CA . ALA A 1 118 ? 0.952 12.258 17.145 1.00 96.94 118 ALA A CA 1
ATOM 935 C C . ALA A 1 118 ? 1.870 12.989 16.140 1.00 96.94 118 ALA A C 1
ATOM 937 O O . ALA A 1 118 ? 3.089 12.827 16.158 1.00 96.94 118 ALA A O 1
ATOM 938 N N . GLY A 1 119 ? 1.266 13.767 15.242 1.00 96.25 119 GLY A N 1
ATOM 939 C CA . GLY A 1 119 ? 1.933 14.438 14.125 1.00 96.25 119 GLY A CA 1
ATOM 940 C C . GLY A 1 119 ? 1.916 13.660 12.801 1.00 96.25 119 GLY A C 1
ATOM 941 O O . GLY A 1 119 ? 1.972 14.300 11.749 1.00 96.25 119 GLY A O 1
ATOM 942 N N . GLY A 1 120 ? 1.771 12.333 12.845 1.00 96.69 120 GLY A N 1
ATOM 943 C CA . GLY A 1 120 ? 1.719 11.447 11.683 1.00 96.69 120 GLY A CA 1
ATOM 944 C C . GLY A 1 120 ? 0.460 11.629 10.838 1.00 96.69 120 GLY A C 1
ATOM 945 O O . GLY A 1 120 ? -0.623 11.898 11.362 1.00 96.69 120 GLY A O 1
ATOM 946 N N . SER A 1 121 ? 0.609 11.502 9.516 1.00 96.62 121 SER A N 1
ATOM 947 C CA . SER A 1 121 ? -0.499 11.578 8.554 1.00 96.62 121 SER A CA 1
ATOM 948 C C . SER A 1 121 ? -0.112 11.043 7.173 1.00 96.62 121 SER A C 1
ATOM 950 O O . SER A 1 121 ? 1.066 11.045 6.803 1.00 96.62 121 SER A O 1
ATOM 952 N N . LEU A 1 122 ? -1.129 10.688 6.387 1.00 94.75 122 LEU A N 1
ATOM 953 C CA . LEU A 1 122 ? -1.061 10.506 4.936 1.00 94.75 122 LEU A CA 1
ATOM 954 C C . LEU A 1 122 ? -2.135 11.403 4.304 1.00 94.75 122 LEU A C 1
ATOM 956 O O . LEU A 1 122 ? -3.085 10.922 3.702 1.00 94.75 122 LEU A O 1
ATOM 960 N N . ASN A 1 123 ? -2.033 12.713 4.527 1.00 92.31 123 ASN A N 1
ATOM 961 C CA . ASN A 1 123 ? -3.098 13.679 4.247 1.00 92.31 123 ASN A CA 1
ATOM 962 C C . ASN A 1 123 ? -3.061 14.283 2.831 1.00 92.31 123 ASN A C 1
ATOM 964 O O . ASN A 1 123 ? -3.671 15.328 2.611 1.00 92.31 123 ASN A O 1
ATOM 968 N N . ASP A 1 124 ? -2.336 13.677 1.889 1.00 91.81 124 ASP A N 1
ATOM 969 C CA . ASP A 1 124 ? -2.396 14.095 0.487 1.00 91.81 124 ASP A CA 1
ATOM 970 C C . ASP A 1 124 ? -3.734 13.623 -0.111 1.00 91.81 124 ASP A C 1
ATOM 972 O O . ASP A 1 124 ? -3.931 12.417 -0.264 1.00 91.81 124 ASP A O 1
ATOM 976 N N . PRO A 1 125 ? -4.661 14.533 -0.470 1.00 87.19 125 PRO A N 1
ATOM 977 C CA . PRO A 1 125 ? -5.984 14.162 -0.977 1.00 87.19 125 PRO A CA 1
ATOM 978 C C . PRO A 1 125 ? -5.942 13.502 -2.364 1.00 87.19 125 PRO A C 1
ATOM 980 O O . PRO A 1 125 ? -6.977 13.055 -2.863 1.00 87.19 125 PRO A O 1
ATOM 983 N N . ARG A 1 126 ? -4.767 13.470 -3.008 1.00 91.31 126 ARG A N 1
ATOM 984 C CA . ARG A 1 126 ? -4.522 12.812 -4.298 1.00 91.31 126 ARG A CA 1
ATOM 985 C C . ARG A 1 126 ? -3.670 11.551 -4.159 1.00 91.31 126 ARG A C 1
ATOM 987 O O . ARG A 1 126 ? -3.215 11.019 -5.171 1.00 91.31 126 ARG A O 1
ATOM 994 N N . HIS A 1 127 ? -3.436 11.074 -2.939 1.00 94.62 127 HIS A N 1
ATOM 995 C CA . HIS A 1 127 ? -2.725 9.824 -2.715 1.00 94.62 127 HIS A CA 1
ATOM 996 C C . HIS A 1 127 ? -3.560 8.619 -3.169 1.00 94.62 127 HIS A C 1
ATOM 998 O O . HIS A 1 127 ? -4.773 8.580 -2.979 1.00 94.62 127 HIS A O 1
ATOM 1004 N N . PHE A 1 128 ? -2.895 7.655 -3.803 1.00 95.75 128 PHE A N 1
ATOM 1005 C CA . PHE A 1 128 ? -3.432 6.355 -4.197 1.00 95.75 128 PHE A CA 1
ATOM 1006 C C . PHE A 1 128 ? -2.289 5.333 -4.288 1.00 95.75 128 PHE A C 1
ATOM 1008 O O . PHE A 1 128 ? -1.115 5.712 -4.397 1.00 95.75 128 PHE A O 1
ATOM 1015 N N . ASP A 1 129 ? -2.630 4.048 -4.322 1.00 94.69 129 ASP A N 1
ATOM 1016 C CA . ASP A 1 129 ? -1.666 2.946 -4.322 1.00 94.69 129 ASP A CA 1
ATOM 1017 C C . ASP A 1 129 ? -1.280 2.556 -5.749 1.00 94.69 129 ASP A C 1
ATOM 1019 O O . ASP A 1 129 ? -1.768 1.586 -6.340 1.00 94.69 129 ASP A O 1
ATOM 1023 N N . ASN A 1 130 ? -0.395 3.357 -6.340 1.00 89.19 130 ASN A N 1
ATOM 1024 C CA . ASN A 1 130 ? 0.051 3.162 -7.715 1.00 89.19 130 ASN A CA 1
ATOM 1025 C C . ASN A 1 130 ? 0.653 1.764 -7.944 1.00 89.19 130 ASN A C 1
ATOM 1027 O O . ASN A 1 130 ? 1.521 1.318 -7.188 1.00 89.19 130 ASN A O 1
ATOM 1031 N N . GLY A 1 131 ? 0.241 1.102 -9.030 1.00 88.00 131 GLY A N 1
ATOM 1032 C CA . GLY A 1 131 ? 0.700 -0.242 -9.408 1.00 88.00 131 GLY A CA 1
ATOM 1033 C C . GLY A 1 131 ? -0.039 -1.398 -8.723 1.00 88.00 131 GLY A C 1
ATOM 1034 O O . GLY A 1 131 ? 0.304 -2.555 -8.960 1.00 88.00 131 GLY A O 1
ATOM 1035 N N . SER A 1 132 ? -1.041 -1.097 -7.897 1.00 93.00 132 SER A N 1
ATOM 1036 C CA . SER A 1 132 ? -1.918 -2.081 -7.260 1.00 93.00 132 SER A CA 1
ATOM 1037 C C . SER A 1 132 ? -3.343 -1.964 -7.808 1.00 93.00 132 SER A C 1
ATOM 1039 O O . SER A 1 132 ? -3.719 -0.962 -8.412 1.00 93.00 132 SER A O 1
ATOM 1041 N N . THR A 1 133 ? -4.134 -3.019 -7.661 1.00 92.69 133 THR A N 1
ATOM 1042 C CA . THR A 1 133 ? -5.513 -3.114 -8.156 1.00 92.69 133 THR A CA 1
ATOM 1043 C C . THR A 1 133 ? -6.525 -2.995 -7.019 1.00 92.69 133 THR A C 1
ATOM 1045 O O . THR A 1 133 ? -7.515 -2.275 -7.144 1.00 92.69 133 THR A O 1
ATOM 1048 N N . VAL A 1 134 ? -6.284 -3.689 -5.907 1.00 96.25 134 VAL A N 1
ATOM 1049 C CA . VAL A 1 134 ? -7.138 -3.659 -4.712 1.00 96.25 134 VAL A CA 1
ATOM 1050 C C . VAL A 1 134 ? -6.268 -3.408 -3.491 1.00 96.25 134 VAL A C 1
ATOM 1052 O O . VAL A 1 134 ? -5.207 -4.022 -3.364 1.00 96.25 134 VAL A O 1
ATOM 1055 N N . THR A 1 135 ? -6.746 -2.552 -2.595 1.00 98.06 135 THR A N 1
ATOM 1056 C CA . THR A 1 135 ? -6.141 -2.295 -1.289 1.00 98.06 135 THR A CA 1
ATOM 1057 C C . THR A 1 135 ? -7.087 -2.776 -0.193 1.00 98.06 135 THR A C 1
ATOM 1059 O O . THR A 1 135 ? -8.316 -2.684 -0.310 1.00 98.06 135 THR A O 1
ATOM 1062 N N . VAL A 1 136 ? -6.502 -3.347 0.857 1.00 98.62 136 VAL A N 1
ATOM 1063 C CA . VAL A 1 136 ? -7.186 -3.782 2.069 1.00 98.62 136 VAL A CA 1
ATOM 1064 C C . VAL A 1 136 ? -6.497 -3.170 3.276 1.00 98.62 136 VAL A C 1
ATOM 1066 O O . VAL A 1 136 ? -5.342 -3.489 3.545 1.00 98.62 136 VAL A O 1
ATOM 1069 N N . ASP A 1 137 ? -7.244 -2.396 4.052 1.00 98.69 137 ASP A N 1
ATOM 1070 C CA . ASP A 1 137 ? -6.783 -1.822 5.313 1.00 98.69 137 ASP A CA 1
ATOM 1071 C C . ASP A 1 137 ? -7.468 -2.534 6.476 1.00 98.69 137 ASP A C 1
ATOM 1073 O O . ASP A 1 137 ? -8.687 -2.675 6.484 1.00 98.69 137 ASP A O 1
ATOM 1077 N N . VAL A 1 138 ? -6.713 -2.937 7.497 1.00 98.75 138 VAL A N 1
ATOM 1078 C CA . VAL A 1 138 ? -7.245 -3.514 8.739 1.00 98.75 138 VAL A CA 1
ATOM 1079 C C . VAL A 1 138 ? -6.762 -2.696 9.927 1.00 98.75 138 VAL A C 1
ATOM 1081 O O . VAL A 1 138 ? -5.555 -2.592 10.160 1.00 98.75 138 VAL A O 1
ATOM 1084 N N . LEU A 1 139 ? -7.682 -2.109 10.694 1.00 98.62 139 LEU A N 1
ATOM 1085 C CA . LEU A 1 139 ? -7.313 -1.322 11.869 1.00 98.62 139 LEU A CA 1
ATOM 1086 C C . LEU A 1 139 ? -6.945 -2.255 13.027 1.00 98.62 139 LEU A C 1
ATOM 1088 O O . LEU A 1 139 ? -7.710 -3.143 13.391 1.00 98.62 139 LEU A O 1
ATOM 1092 N N . LEU A 1 140 ? -5.766 -2.057 13.610 1.00 98.62 140 LEU A N 1
ATOM 1093 C CA . LEU A 1 140 ? -5.225 -2.904 14.677 1.00 98.62 140 LEU A CA 1
ATOM 1094 C C . LEU A 1 140 ? -5.265 -2.225 16.050 1.00 98.62 140 LEU A C 1
ATOM 1096 O O . LEU A 1 140 ? -5.246 -2.912 17.066 1.00 98.62 140 LEU A O 1
ATOM 1100 N N . GLU A 1 141 ? -5.276 -0.891 16.082 1.00 97.56 141 GLU A N 1
ATOM 1101 C CA . GLU A 1 141 ? -5.279 -0.088 17.308 1.00 97.56 141 GLU A CA 1
ATOM 1102 C C . GLU A 1 141 ? -6.026 1.232 17.067 1.00 97.56 141 GLU A C 1
ATOM 1104 O O . GLU A 1 141 ? -5.725 1.928 16.094 1.00 97.56 141 GLU A O 1
ATOM 1109 N N . ASP A 1 142 ? -6.975 1.566 17.949 1.00 92.62 142 ASP A N 1
ATOM 1110 C CA . ASP A 1 142 ? -7.818 2.775 17.926 1.00 92.62 142 ASP A CA 1
ATOM 1111 C C . ASP A 1 142 ? -7.566 3.731 19.098 1.00 92.62 142 ASP A C 1
ATOM 1113 O O . ASP A 1 142 ? -8.357 4.635 19.363 1.00 92.62 142 ASP A O 1
ATOM 1117 N N . SER A 1 143 ? -6.430 3.586 19.780 1.00 95.44 143 SER A N 1
ATOM 1118 C CA . SER A 1 143 ? -6.020 4.440 20.896 1.00 95.44 143 SER A CA 1
ATOM 1119 C C . SER A 1 143 ? -5.528 5.824 20.424 1.00 95.44 143 SER A C 1
ATOM 1121 O O . SER A 1 143 ? -4.516 6.330 20.907 1.00 95.44 143 SER A O 1
ATOM 1123 N N . PHE A 1 144 ? -6.207 6.450 19.455 1.00 97.31 144 PHE A N 1
ATOM 1124 C CA . PHE A 1 144 ? -5.789 7.697 18.811 1.00 97.31 144 PHE A CA 1
ATOM 1125 C C . PHE A 1 144 ? -6.910 8.732 18.669 1.00 97.31 144 PHE A C 1
ATOM 1127 O O . PHE A 1 144 ? -8.095 8.417 18.666 1.00 97.31 144 PHE A O 1
ATOM 1134 N N . THR A 1 145 ? -6.512 9.995 18.515 1.00 98.00 145 THR A N 1
ATOM 1135 C CA . THR A 1 145 ? -7.388 11.116 18.148 1.00 98.00 145 THR A CA 1
ATOM 1136 C C . THR A 1 145 ? -6.947 11.724 16.817 1.00 98.00 145 THR A C 1
ATOM 1138 O O . THR A 1 145 ? -5.757 11.750 16.486 1.00 98.00 145 THR A O 1
ATOM 1141 N N . GLY A 1 146 ? -7.908 12.210 16.026 1.00 97.56 146 GLY A N 1
ATOM 1142 C CA . GLY A 1 146 ? -7.662 12.552 14.622 1.00 97.56 146 GLY A CA 1
ATOM 1143 C C . GLY A 1 146 ? -7.480 11.285 13.781 1.00 97.56 146 GLY A C 1
ATOM 1144 O O . GLY A 1 146 ? -8.137 10.286 14.043 1.00 97.56 146 GLY A O 1
ATOM 1145 N N . GLY A 1 147 ? -6.602 11.299 12.776 1.00 97.19 147 GLY A N 1
ATOM 1146 C CA . GLY A 1 147 ? -6.210 10.065 12.073 1.00 97.19 147 GLY A CA 1
ATOM 1147 C C . GLY A 1 147 ? -7.319 9.355 11.284 1.00 97.19 147 GLY A C 1
ATOM 1148 O O . GLY A 1 147 ? -7.168 8.171 10.979 1.00 97.19 147 GLY A O 1
ATOM 1149 N N . ALA A 1 148 ? -8.431 10.038 10.986 1.00 97.81 148 ALA A N 1
ATOM 1150 C CA . ALA A 1 148 ? -9.557 9.457 10.261 1.00 97.81 148 ALA A CA 1
ATOM 1151 C C . ALA A 1 148 ? -9.126 9.001 8.860 1.00 97.81 148 ALA A C 1
ATOM 1153 O O . ALA A 1 148 ? -8.375 9.701 8.176 1.00 97.81 148 ALA A O 1
ATOM 1154 N N . PHE A 1 149 ? -9.589 7.820 8.450 1.00 98.19 149 PHE A N 1
ATOM 1155 C CA . PHE A 1 149 ? -9.425 7.340 7.083 1.00 98.19 149 PHE A CA 1
ATOM 1156 C C . PHE A 1 149 ? -10.556 7.899 6.220 1.00 98.19 149 PHE A C 1
ATOM 1158 O O . PHE A 1 149 ? -11.731 7.759 6.570 1.00 98.19 149 PHE A O 1
ATOM 1165 N N . GLY A 1 150 ? -10.207 8.504 5.089 1.00 98.00 150 GLY A N 1
ATOM 1166 C CA . GLY A 1 150 ? -11.180 9.054 4.154 1.00 98.00 150 GLY A CA 1
ATOM 1167 C C . GLY A 1 150 ? -10.807 8.800 2.702 1.00 98.00 150 GLY A C 1
ATOM 1168 O O . GLY A 1 150 ? -9.628 8.710 2.363 1.00 98.00 150 GLY A O 1
ATOM 1169 N N . THR A 1 151 ? -11.817 8.720 1.837 1.00 97.81 151 THR A N 1
ATOM 1170 C CA . THR A 1 151 ? -11.648 8.601 0.383 1.00 97.81 151 THR A CA 1
ATOM 1171 C C . THR A 1 151 ? -12.270 9.771 -0.357 1.00 97.81 151 THR A C 1
ATOM 1173 O O . THR A 1 151 ? -13.306 10.286 0.050 1.00 97.81 151 THR A O 1
ATOM 1176 N N . THR A 1 152 ? -11.660 10.190 -1.462 1.00 96.31 152 THR A N 1
ATOM 1177 C CA . THR A 1 152 ? -12.226 11.226 -2.331 1.00 96.31 152 THR A CA 1
ATOM 1178 C C . THR A 1 152 ? -13.211 10.581 -3.307 1.00 96.31 152 THR A C 1
ATOM 1180 O O . THR A 1 152 ? -12.837 9.745 -4.134 1.00 96.31 152 THR A O 1
ATOM 1183 N N . GLU A 1 153 ? -14.481 10.961 -3.209 1.00 94.88 153 GLU A N 1
ATOM 1184 C CA . GLU A 1 153 ? -15.558 10.464 -4.069 1.00 94.88 153 GLU A CA 1
ATOM 1185 C C . GLU A 1 153 ? -15.549 11.146 -5.447 1.00 94.88 153 GLU A C 1
ATOM 1187 O O . GLU A 1 153 ? -14.858 12.142 -5.660 1.00 94.88 153 GLU A O 1
ATOM 1192 N N . ALA A 1 154 ? -16.332 10.640 -6.405 1.00 91.25 154 ALA A N 1
ATOM 1193 C CA . ALA A 1 154 ? -16.355 11.156 -7.783 1.00 91.25 154 ALA A CA 1
ATOM 1194 C C . ALA A 1 154 ? -16.656 12.668 -7.910 1.00 91.25 154 ALA A C 1
ATOM 1196 O O . ALA A 1 154 ? -16.242 13.289 -8.885 1.00 91.25 154 ALA A O 1
ATOM 1197 N N . GLY A 1 155 ? -17.323 13.273 -6.920 1.00 91.88 155 GLY A N 1
ATOM 1198 C CA . GLY A 1 155 ? -17.560 14.722 -6.840 1.00 91.88 155 GLY A CA 1
ATOM 1199 C C . GLY A 1 155 ? -16.422 15.538 -6.211 1.00 91.88 155 GLY A C 1
ATOM 1200 O O . GLY A 1 155 ? -16.595 16.728 -5.979 1.00 91.88 155 GLY A O 1
ATOM 1201 N N . GLY A 1 156 ? -15.289 14.916 -5.874 1.00 93.31 156 GLY A N 1
ATOM 1202 C CA . GLY A 1 156 ? -14.156 15.563 -5.205 1.00 93.31 156 GLY A CA 1
ATOM 1203 C C . GLY A 1 156 ? -14.313 15.727 -3.688 1.00 93.31 156 GLY A C 1
ATOM 1204 O O . GLY A 1 156 ? -13.381 16.176 -3.027 1.00 93.31 156 GLY A O 1
ATOM 1205 N N . ALA A 1 157 ? -15.463 15.354 -3.122 1.00 95.44 157 ALA A N 1
ATOM 1206 C CA . ALA A 1 157 ? -15.694 15.405 -1.683 1.00 95.44 157 ALA A CA 1
ATOM 1207 C C . ALA A 1 157 ? -14.935 14.281 -0.961 1.00 95.44 157 ALA A C 1
ATOM 1209 O O . ALA A 1 157 ? -14.973 13.128 -1.396 1.00 95.44 157 ALA A O 1
ATOM 1210 N N . LEU A 1 158 ? -14.291 14.614 0.159 1.00 96.69 158 LEU A N 1
ATOM 1211 C CA . LEU A 1 158 ? -13.699 13.633 1.064 1.00 96.69 158 LEU A CA 1
ATOM 1212 C C . LEU A 1 158 ? -14.805 13.000 1.917 1.00 96.69 158 LEU A C 1
ATOM 1214 O O . LEU A 1 158 ? -15.539 13.703 2.610 1.00 96.69 158 LEU A O 1
ATOM 1218 N N . HIS A 1 159 ? -14.913 11.678 1.870 1.00 97.44 159 HIS A N 1
ATOM 1219 C CA . HIS A 1 159 ? -15.825 10.890 2.686 1.00 97.44 159 HIS A CA 1
ATOM 1220 C C . HIS A 1 159 ? -15.029 10.098 3.724 1.00 97.44 159 HIS A C 1
ATOM 1222 O O . HIS A 1 159 ? -14.217 9.246 3.363 1.00 97.44 159 HIS A O 1
ATOM 1228 N N . GLU A 1 160 ? -15.244 10.392 5.005 1.00 97.81 160 GLU A N 1
ATOM 1229 C CA . GLU A 1 160 ? -14.659 9.634 6.114 1.00 97.81 160 GLU A CA 1
ATOM 1230 C C . GLU A 1 160 ? -15.419 8.322 6.331 1.00 97.81 160 GLU A C 1
ATOM 1232 O O . GLU A 1 160 ? -16.649 8.290 6.270 1.00 97.81 160 GLU A O 1
ATOM 1237 N N . HIS A 1 161 ? -14.688 7.239 6.603 1.00 97.69 161 HIS A N 1
ATOM 1238 C CA . HIS A 1 161 ? -15.270 5.911 6.804 1.00 97.69 161 HIS A CA 1
ATOM 1239 C C . HIS A 1 161 ? -15.234 5.510 8.272 1.00 97.69 161 HIS A C 1
ATOM 1241 O O . HIS A 1 161 ? -14.225 5.693 8.955 1.00 97.69 161 HIS A O 1
ATOM 1247 N N . GLU A 1 162 ? -16.312 4.882 8.744 1.00 97.31 162 GLU A N 1
ATOM 1248 C CA . GLU A 1 162 ? -16.290 4.198 10.036 1.00 97.31 162 GLU A CA 1
ATOM 1249 C C . GLU A 1 162 ? -15.259 3.062 9.988 1.00 97.31 162 GLU A C 1
ATOM 1251 O O . GLU A 1 162 ? -15.322 2.192 9.115 1.00 97.31 162 GLU A O 1
ATOM 1256 N N . PHE A 1 163 ? -14.305 3.076 10.918 1.00 97.38 163 PHE A N 1
ATOM 1257 C CA . PHE A 1 163 ? -13.194 2.133 10.918 1.00 97.38 163 PHE A CA 1
ATOM 1258 C C . PHE A 1 163 ? -12.764 1.819 12.353 1.00 97.38 163 PHE A C 1
ATOM 1260 O O . PHE A 1 163 ? -12.056 2.604 12.979 1.00 97.38 163 PHE A O 1
ATOM 1267 N N . SER A 1 164 ? -13.237 0.695 12.892 1.00 98.19 164 SER A N 1
ATOM 1268 C CA . SER A 1 164 ? -12.970 0.261 14.269 1.00 98.19 164 SER A CA 1
ATOM 1269 C C . SER A 1 164 ? -11.923 -0.852 14.317 1.00 98.19 164 SER A C 1
ATOM 1271 O O . SER A 1 164 ? -11.644 -1.497 13.305 1.00 98.19 164 SER A O 1
ATOM 1273 N N . VAL A 1 165 ? -11.330 -1.097 15.492 1.00 98.62 165 VAL A N 1
ATOM 1274 C CA . VAL A 1 165 ? -10.339 -2.175 15.656 1.00 98.62 165 VAL A CA 1
ATOM 1275 C C . VAL A 1 165 ? -10.909 -3.511 15.200 1.00 98.62 165 VAL A C 1
ATOM 1277 O O . VAL A 1 165 ? -11.990 -3.936 15.604 1.00 98.62 165 VAL A O 1
ATOM 1280 N N . GLY A 1 166 ? -10.131 -4.182 14.361 1.00 98.56 166 GLY A N 1
ATOM 1281 C CA . GLY A 1 166 ? -10.448 -5.468 13.771 1.00 98.56 166 GLY A CA 1
ATOM 1282 C C . GLY A 1 166 ? -11.289 -5.389 12.499 1.00 98.56 166 GLY A C 1
ATOM 1283 O O . GLY A 1 166 ? -11.443 -6.406 11.826 1.00 98.56 166 GLY A O 1
ATOM 1284 N N . ASP A 1 167 ? -11.817 -4.226 12.126 1.00 98.75 167 ASP A N 1
ATOM 1285 C CA . ASP A 1 167 ? -12.499 -4.061 10.845 1.00 98.75 167 ASP A CA 1
ATOM 1286 C C . ASP A 1 167 ? -11.506 -4.133 9.686 1.00 98.75 167 ASP A C 1
ATOM 1288 O O . ASP A 1 167 ? -10.353 -3.727 9.826 1.00 98.75 167 ASP A O 1
ATOM 1292 N N . ALA A 1 168 ? -11.979 -4.598 8.529 1.00 98.69 168 ALA A N 1
ATOM 1293 C CA . ALA A 1 168 ? -11.271 -4.466 7.262 1.00 98.69 168 ALA A CA 1
ATOM 1294 C C . ALA A 1 168 ? -12.035 -3.537 6.307 1.00 98.69 168 ALA A C 1
ATOM 1296 O O . ALA A 1 168 ? -13.253 -3.664 6.168 1.00 98.69 168 ALA A O 1
ATOM 1297 N N . LEU A 1 169 ? -11.329 -2.640 5.624 1.00 98.62 169 LEU A N 1
ATOM 1298 C CA . LEU A 1 169 ? -11.828 -1.846 4.503 1.00 98.62 169 LEU A CA 1
ATOM 1299 C C . LEU A 1 169 ? -11.217 -2.380 3.210 1.00 98.62 169 LEU A C 1
ATOM 1301 O O . LEU A 1 169 ? -10.010 -2.568 3.139 1.00 98.62 169 LEU A O 1
ATOM 1305 N N . VAL A 1 170 ? -12.042 -2.620 2.193 1.00 98.31 170 VAL A N 1
ATOM 1306 C CA . VAL A 1 170 ? -11.614 -3.105 0.873 1.00 98.31 170 VAL A CA 1
ATOM 1307 C C . VAL A 1 170 ? -12.034 -2.099 -0.188 1.00 98.31 170 VAL A C 1
ATOM 1309 O O . VAL A 1 170 ? -13.215 -1.752 -0.277 1.00 98.31 170 VAL A O 1
ATOM 1312 N N . PHE A 1 171 ? -11.091 -1.631 -1.001 1.00 97.19 171 PHE A N 1
ATOM 1313 C CA . PHE A 1 171 ? -11.349 -0.608 -2.015 1.00 97.19 171 PHE A CA 1
ATOM 1314 C C . PHE A 1 171 ? -10.380 -0.720 -3.203 1.00 97.19 171 PHE A C 1
ATOM 1316 O O . PHE A 1 171 ? -9.324 -1.345 -3.083 1.00 97.19 171 PHE A O 1
ATOM 1323 N N . PRO A 1 172 ? -10.714 -0.157 -4.380 1.00 95.88 172 PRO A N 1
ATOM 1324 C CA . PRO A 1 172 ? -9.777 -0.117 -5.498 1.00 95.88 172 PRO A CA 1
ATOM 1325 C C . PRO A 1 172 ? -8.563 0.746 -5.157 1.00 95.88 172 PRO A C 1
ATOM 1327 O O . PRO A 1 172 ? -8.722 1.889 -4.733 1.00 95.88 172 PRO A O 1
ATOM 1330 N N . SER A 1 173 ? -7.360 0.241 -5.420 1.00 96.00 173 SER A N 1
ATOM 1331 C CA . SER A 1 173 ? -6.096 0.920 -5.093 1.00 96.00 173 SER A CA 1
ATOM 1332 C C . SER A 1 173 ? -5.950 2.313 -5.719 1.00 96.00 173 SER A C 1
ATOM 1334 O O . SER A 1 173 ? -5.257 3.167 -5.178 1.00 96.00 173 SER A O 1
ATOM 1336 N N . TYR A 1 174 ? -6.622 2.570 -6.847 1.00 94.50 174 TYR A N 1
ATOM 1337 C CA . TYR A 1 174 ? -6.609 3.863 -7.545 1.00 94.50 174 TYR A CA 1
ATOM 1338 C C . TYR A 1 174 ? -7.666 4.855 -7.037 1.00 94.50 174 TYR A C 1
ATOM 1340 O O . TYR A 1 174 ? -7.747 5.976 -7.550 1.00 94.50 174 TYR A O 1
ATOM 1348 N N . LYS A 1 175 ? -8.486 4.481 -6.045 1.00 95.62 175 LYS A N 1
ATOM 1349 C CA . LYS A 1 175 ? -9.376 5.425 -5.365 1.00 95.62 175 LYS A CA 1
ATOM 1350 C C . LYS A 1 175 ? -8.516 6.315 -4.475 1.00 95.62 175 LYS A C 1
ATOM 1352 O O . LYS A 1 175 ? -7.761 5.812 -3.643 1.00 95.62 175 LYS A O 1
ATOM 1357 N N . TYR A 1 176 ? -8.629 7.630 -4.655 1.00 97.25 176 TYR A N 1
ATOM 1358 C CA . TYR A 1 176 ? -7.894 8.565 -3.815 1.00 97.25 176 TYR A CA 1
ATOM 1359 C C . TYR A 1 176 ? -8.317 8.412 -2.361 1.00 97.25 176 TYR A C 1
ATOM 1361 O O . TYR A 1 176 ? -9.513 8.395 -2.057 1.00 97.25 176 TYR A O 1
ATOM 1369 N N . HIS A 1 177 ? -7.337 8.307 -1.477 1.00 98.06 177 HIS A N 1
ATOM 1370 C CA . HIS A 1 177 ? -7.566 8.088 -0.063 1.00 98.06 177 HIS A CA 1
ATOM 1371 C C . HIS A 1 177 ? -6.488 8.765 0.768 1.00 98.06 177 HIS A C 1
ATOM 1373 O O . HIS A 1 177 ? -5.391 9.060 0.300 1.00 98.06 177 HIS A O 1
ATOM 1379 N N . SER A 1 178 ? -6.831 9.056 2.013 1.00 97.44 178 SER A N 1
ATOM 1380 C CA . SER A 1 178 ? -5.951 9.764 2.925 1.00 97.44 178 SER A CA 1
ATOM 1381 C C . SER A 1 178 ? -6.213 9.349 4.362 1.00 97.44 178 SER A C 1
ATOM 1383 O O . SER A 1 178 ? -7.296 8.880 4.720 1.00 97.44 178 SER A O 1
ATOM 1385 N N . VAL A 1 179 ? -5.196 9.547 5.193 1.00 97.62 179 VAL A N 1
ATOM 1386 C CA . VAL A 1 179 ? -5.309 9.456 6.645 1.00 97.62 179 VAL A CA 1
ATOM 1387 C C . VAL A 1 179 ? -5.052 10.841 7.211 1.00 97.62 179 VAL A C 1
ATOM 1389 O O . VAL A 1 179 ? -3.967 11.407 7.025 1.00 97.62 179 VAL A O 1
ATOM 1392 N N . GLY A 1 180 ? -6.056 11.381 7.902 1.00 97.62 180 GLY A N 1
ATOM 1393 C CA . GLY A 1 180 ? -5.972 12.667 8.580 1.00 97.62 180 GLY A CA 1
ATOM 1394 C C . GLY A 1 180 ? -4.823 12.724 9.591 1.00 97.62 180 GLY A C 1
ATOM 1395 O O . GLY A 1 180 ? -4.213 11.718 9.955 1.00 97.62 180 GLY A O 1
ATOM 1396 N N . ARG A 1 181 ? -4.507 13.925 10.076 1.00 97.56 181 ARG A N 1
ATOM 1397 C CA . ARG A 1 181 ? -3.454 14.094 11.083 1.00 97.56 181 ARG A CA 1
ATOM 1398 C C . ARG A 1 181 ? -3.854 13.440 12.401 1.00 97.56 181 ARG A C 1
ATOM 1400 O O . ARG A 1 181 ? -4.927 13.720 12.926 1.00 97.56 181 ARG A O 1
ATOM 1407 N N . ILE A 1 182 ? -2.969 12.613 12.948 1.00 98.19 182 ILE A N 1
ATOM 1408 C CA . ILE A 1 182 ? -3.093 12.075 14.303 1.00 98.19 182 ILE A CA 1
ATOM 1409 C C . ILE A 1 182 ? -2.671 13.179 15.273 1.00 98.19 182 ILE A C 1
ATOM 1411 O O . ILE A 1 182 ? -1.551 13.689 15.192 1.00 98.19 182 ILE A O 1
ATOM 1415 N N . THR A 1 183 ? -3.562 13.581 16.172 1.00 98.00 183 THR A N 1
ATOM 1416 C CA . THR A 1 183 ? -3.301 14.647 17.153 1.00 98.00 183 THR A CA 1
ATOM 1417 C C . THR A 1 183 ? -2.919 14.099 18.525 1.00 98.00 183 THR A C 1
ATOM 1419 O O . THR A 1 183 ? -2.281 14.804 19.302 1.00 98.00 183 THR A O 1
ATOM 1422 N N . GLY A 1 184 ? -3.218 12.829 18.798 1.00 97.81 184 GLY A N 1
ATOM 1423 C CA . GLY A 1 184 ? -2.845 12.140 20.027 1.00 97.81 184 GLY A CA 1
ATOM 1424 C C . GLY A 1 184 ? -2.907 10.624 19.873 1.00 97.81 184 GLY A C 1
ATOM 1425 O O . GLY A 1 184 ? -3.619 10.108 19.014 1.00 97.81 184 GLY A O 1
ATOM 1426 N N . GLY A 1 185 ? -2.151 9.917 20.714 1.00 97.44 185 GLY A N 1
ATOM 1427 C CA . GLY A 1 185 ? -2.178 8.456 20.769 1.00 97.44 185 GLY A CA 1
ATOM 1428 C C . GLY A 1 185 ? -1.431 7.748 19.635 1.00 97.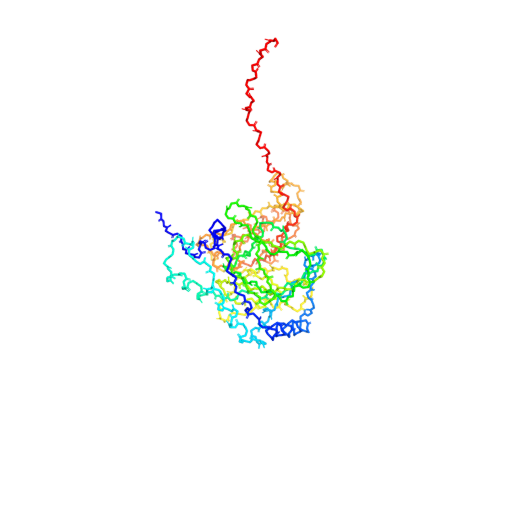44 185 GLY A C 1
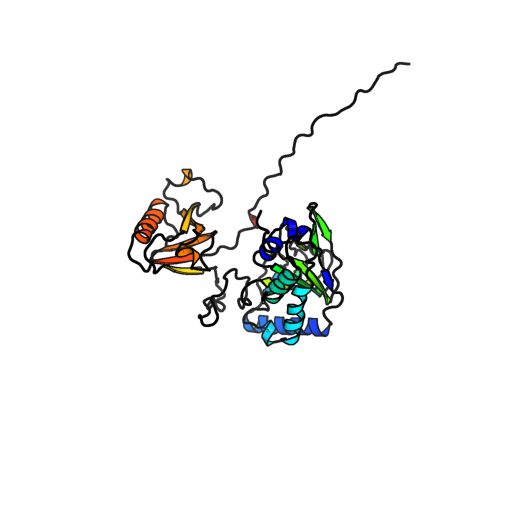ATOM 1429 O O . GLY A 1 185 ? -0.438 8.274 19.113 1.00 97.44 185 GLY A O 1
ATOM 1430 N N . ARG A 1 186 ? -1.873 6.529 19.296 1.00 97.31 186 ARG A N 1
ATOM 1431 C CA . ARG A 1 186 ? -1.230 5.655 18.302 1.00 97.31 186 ARG A CA 1
ATOM 1432 C C . ARG A 1 186 ? -2.264 4.967 17.408 1.00 97.31 186 ARG A C 1
ATOM 1434 O O . ARG A 1 186 ? -3.181 4.317 17.893 1.00 97.31 186 ARG A O 1
ATOM 1441 N N . ARG A 1 187 ? -2.082 5.081 16.093 1.00 97.94 187 ARG A N 1
ATOM 1442 C CA . ARG A 1 187 ? -2.892 4.410 15.068 1.00 97.94 187 ARG A CA 1
ATOM 1443 C C . ARG A 1 187 ? -2.053 3.331 14.409 1.00 97.94 187 ARG A C 1
ATOM 1445 O O . ARG A 1 187 ? -1.023 3.640 13.811 1.00 97.94 187 ARG A O 1
ATOM 1452 N N . ARG A 1 188 ? -2.507 2.080 14.470 1.00 98.31 188 ARG A N 1
ATOM 1453 C CA . ARG A 1 188 ? -1.844 0.964 13.781 1.00 98.31 188 ARG A CA 1
ATOM 1454 C C . ARG A 1 188 ? -2.774 0.341 12.762 1.00 98.31 188 ARG A C 1
ATOM 1456 O O . ARG A 1 188 ? -3.885 -0.046 13.112 1.00 98.31 188 ARG A O 1
ATOM 1463 N N . THR A 1 189 ? -2.306 0.199 11.529 1.00 98.56 189 THR A N 1
ATOM 1464 C CA . THR A 1 189 ? -3.094 -0.378 10.432 1.00 98.56 189 THR A CA 1
ATOM 1465 C C . THR A 1 189 ? -2.244 -1.369 9.655 1.00 98.56 189 THR A C 1
ATOM 1467 O O . THR A 1 189 ? -1.100 -1.073 9.317 1.00 98.56 189 THR A O 1
ATOM 1470 N N . LEU A 1 190 ? -2.797 -2.549 9.388 1.00 98.75 190 LEU A N 1
ATOM 1471 C CA . LEU A 1 190 ? -2.238 -3.490 8.426 1.00 98.75 190 LEU A CA 1
ATOM 1472 C C . LEU A 1 190 ? -2.803 -3.152 7.048 1.00 98.75 190 LEU A C 1
ATOM 1474 O O . LEU A 1 190 ? -4.018 -3.144 6.887 1.00 98.75 190 LEU A O 1
ATOM 1478 N N . VAL A 1 191 ? -1.941 -2.905 6.076 1.00 98.50 191 VAL A N 1
ATOM 1479 C CA . VAL A 1 191 ? -2.305 -2.607 4.691 1.00 98.50 191 VAL A CA 1
ATOM 1480 C C . VAL A 1 191 ? -1.843 -3.762 3.814 1.00 98.50 191 VAL A C 1
ATOM 1482 O O . VAL A 1 191 ? -0.707 -4.226 3.929 1.00 98.50 191 VAL A O 1
ATOM 1485 N N . LEU A 1 192 ? -2.722 -4.253 2.949 1.00 98.31 192 LEU A N 1
ATOM 1486 C CA . LEU A 1 192 ? -2.393 -5.227 1.920 1.00 98.31 192 LEU A CA 1
ATOM 1487 C C . LEU A 1 192 ? -2.775 -4.679 0.565 1.00 98.31 192 LEU A C 1
ATOM 1489 O O . LEU A 1 192 ? -3.884 -4.193 0.365 1.00 98.31 192 LEU A O 1
ATOM 1493 N N . GLU A 1 193 ? -1.885 -4.873 -0.389 1.00 97.69 193 GLU A N 1
ATOM 1494 C CA . GLU A 1 193 ? -2.140 -4.518 -1.773 1.00 97.69 193 GLU A CA 1
ATOM 1495 C C . GLU A 1 193 ? -2.156 -5.757 -2.645 1.00 97.69 193 GLU A C 1
ATOM 1497 O O . GLU A 1 193 ? -1.411 -6.703 -2.395 1.00 97.69 193 GLU A O 1
ATOM 1502 N N . PHE A 1 194 ? -2.975 -5.746 -3.691 1.00 96.06 194 PHE A N 1
ATOM 1503 C CA . PHE A 1 194 ? -3.112 -6.846 -4.638 1.00 96.06 194 PHE A CA 1
ATOM 1504 C C . PHE A 1 194 ? -2.799 -6.382 -6.054 1.00 96.06 194 PHE A C 1
ATOM 1506 O O . PHE A 1 194 ? -3.268 -5.325 -6.462 1.00 96.06 194 PHE A O 1
ATOM 1513 N N . TRP A 1 195 ? -2.050 -7.172 -6.823 1.00 93.50 195 TRP A N 1
ATOM 1514 C CA . TRP A 1 195 ? -1.635 -6.818 -8.186 1.00 93.50 195 TRP A CA 1
ATOM 1515 C C . TRP A 1 195 ? -1.447 -8.043 -9.092 1.00 93.50 195 TRP A C 1
ATOM 1517 O O . TRP A 1 195 ? -1.461 -9.188 -8.632 1.00 93.50 195 TRP A O 1
ATOM 1527 N N . GLN A 1 196 ? -1.254 -7.793 -10.389 1.00 87.25 196 GLN A N 1
ATOM 1528 C CA . GLN A 1 196 ? -0.872 -8.803 -11.380 1.00 87.25 196 GLN A CA 1
ATOM 1529 C C . GLN A 1 196 ? 0.650 -9.002 -11.379 1.00 87.25 196 GLN A C 1
ATOM 1531 O O . GLN A 1 196 ? 1.374 -8.497 -12.232 1.00 87.25 196 GLN A O 1
ATOM 1536 N N . GLY A 1 197 ? 1.146 -9.726 -10.385 1.00 87.31 197 GLY A N 1
ATOM 1537 C CA . GLY A 1 197 ? 2.564 -10.040 -10.236 1.00 87.31 197 GLY A CA 1
ATOM 1538 C C . GLY A 1 197 ? 2.785 -10.975 -9.059 1.00 87.31 197 GLY A C 1
ATOM 1539 O O . GLY A 1 197 ? 1.824 -11.435 -8.453 1.00 87.31 197 GLY A O 1
ATOM 1540 N N . ASP A 1 198 ? 4.035 -11.258 -8.717 1.00 88.44 198 ASP A N 1
ATOM 1541 C CA . ASP A 1 198 ? 4.368 -12.050 -7.529 1.00 88.44 198 ASP A CA 1
ATOM 1542 C C . ASP A 1 198 ? 4.333 -11.211 -6.244 1.00 88.44 198 ASP A C 1
ATOM 1544 O O . ASP A 1 198 ? 4.439 -9.986 -6.272 1.00 88.44 198 ASP A O 1
ATOM 1548 N N . GLU A 1 199 ? 4.275 -11.876 -5.091 1.00 90.44 199 GLU A N 1
ATOM 1549 C CA . GLU A 1 199 ? 4.413 -11.210 -3.793 1.00 90.44 199 GLU A CA 1
ATOM 1550 C C . GLU A 1 199 ? 5.816 -10.631 -3.579 1.00 90.44 199 GLU A C 1
ATOM 1552 O O . GLU A 1 199 ? 6.836 -11.338 -3.634 1.00 90.44 199 GLU A O 1
ATOM 1557 N N . ASN A 1 200 ? 5.878 -9.331 -3.277 1.00 88.69 200 ASN A N 1
ATOM 1558 C CA . ASN A 1 200 ? 7.112 -8.641 -2.939 1.00 88.69 200 ASN A CA 1
ATOM 1559 C C . ASN A 1 200 ? 7.653 -9.159 -1.608 1.00 88.69 200 ASN A C 1
ATOM 1561 O O . ASN A 1 200 ? 6.975 -9.180 -0.585 1.00 88.69 200 ASN A O 1
ATOM 1565 N N . ARG A 1 201 ? 8.935 -9.525 -1.633 1.00 88.00 201 ARG A N 1
ATOM 1566 C CA . ARG A 1 201 ? 9.709 -10.029 -0.491 1.00 88.00 201 ARG A CA 1
ATOM 1567 C C . ARG A 1 201 ? 10.793 -9.042 -0.070 1.00 88.00 201 ARG A C 1
ATOM 1569 O O . ARG A 1 201 ? 11.661 -9.388 0.724 1.00 88.00 201 ARG A O 1
ATOM 1576 N N . CYS A 1 202 ? 10.767 -7.836 -0.612 1.00 86.06 202 CYS A N 1
ATOM 1577 C CA . CYS A 1 202 ? 11.703 -6.788 -0.251 1.00 86.06 202 CYS A CA 1
ATOM 1578 C C . CYS A 1 202 ? 11.184 -6.045 0.981 1.00 86.06 202 CYS A C 1
ATOM 1580 O O . CYS A 1 202 ? 9.978 -5.991 1.213 1.00 86.06 202 CYS A O 1
ATOM 1582 N N . ASN A 1 203 ? 12.087 -5.449 1.758 1.00 86.06 203 ASN A N 1
ATOM 1583 C CA . ASN A 1 203 ? 11.724 -4.632 2.921 1.00 86.06 203 ASN A CA 1
ATOM 1584 C C . ASN A 1 203 ? 11.332 -3.188 2.540 1.00 86.06 203 ASN A C 1
ATOM 1586 O O . ASN A 1 203 ? 11.629 -2.236 3.255 1.00 86.06 203 ASN A O 1
ATOM 1590 N N . HIS A 1 204 ? 10.759 -3.025 1.352 1.00 84.94 204 HIS A N 1
ATOM 1591 C CA . HIS A 1 204 ? 10.286 -1.772 0.785 1.00 84.94 204 HIS A CA 1
ATOM 1592 C C . HIS A 1 204 ? 9.297 -2.081 -0.343 1.00 84.94 204 HIS A C 1
ATOM 1594 O O . HIS A 1 204 ? 9.230 -3.211 -0.841 1.00 84.94 204 HIS A O 1
ATOM 1600 N N . ARG A 1 205 ? 8.555 -1.065 -0.785 1.00 81.06 205 ARG A N 1
ATOM 1601 C CA . ARG A 1 205 ? 7.719 -1.162 -1.977 1.00 81.06 205 ARG A CA 1
ATOM 1602 C C . ARG A 1 205 ? 8.615 -1.219 -3.210 1.00 81.06 205 ARG A C 1
ATOM 1604 O O . ARG A 1 205 ? 9.197 -0.214 -3.600 1.00 81.06 205 ARG A O 1
ATOM 1611 N N . CYS A 1 206 ? 8.725 -2.392 -3.825 1.00 76.44 206 CYS A N 1
ATOM 1612 C CA . CYS A 1 206 ? 9.333 -2.516 -5.145 1.00 76.44 206 CYS A CA 1
ATOM 1613 C C . CYS A 1 206 ? 8.274 -2.317 -6.229 1.00 76.44 206 CYS A C 1
ATOM 1615 O O . CYS A 1 206 ? 7.175 -2.878 -6.166 1.00 76.44 206 CYS A O 1
ATOM 1617 N N . GLU A 1 207 ? 8.634 -1.560 -7.258 1.00 65.19 207 GLU A N 1
ATOM 1618 C CA . GLU A 1 207 ? 7.872 -1.473 -8.510 1.00 65.19 207 GLU A CA 1
ATOM 1619 C C . GLU A 1 207 ? 8.366 -2.477 -9.557 1.00 65.19 207 GLU A C 1
ATOM 1621 O O . GLU A 1 207 ? 7.750 -2.649 -10.603 1.00 65.19 207 GLU A O 1
ATOM 1626 N N . LEU A 1 208 ? 9.474 -3.164 -9.272 1.00 60.50 208 LEU A N 1
ATOM 1627 C CA . LEU A 1 208 ? 10.041 -4.161 -10.165 1.00 60.50 208 LEU A CA 1
ATOM 1628 C C . LEU A 1 208 ? 9.130 -5.392 -10.209 1.00 60.50 208 LEU A C 1
ATOM 1630 O O . LEU A 1 208 ? 9.094 -6.184 -9.265 1.00 60.50 208 LEU A O 1
ATOM 1634 N N . ILE A 1 209 ? 8.419 -5.559 -11.325 1.00 54.47 209 ILE A N 1
ATOM 1635 C CA . ILE A 1 209 ? 7.752 -6.815 -11.673 1.00 54.47 209 ILE A CA 1
ATOM 1636 C C . ILE A 1 209 ? 8.830 -7.900 -11.730 1.00 54.47 209 ILE A C 1
ATOM 1638 O O . ILE A 1 209 ? 9.863 -7.737 -12.388 1.00 54.47 209 ILE A O 1
ATOM 1642 N N . ARG A 1 210 ? 8.620 -8.996 -10.997 1.00 54.44 210 ARG A N 1
ATOM 1643 C CA . ARG A 1 210 ? 9.581 -10.099 -10.971 1.00 54.44 210 ARG A CA 1
ATOM 1644 C C . ARG A 1 210 ? 9.655 -10.807 -12.321 1.00 54.44 210 ARG A C 1
ATOM 1646 O O . ARG A 1 210 ? 8.627 -10.951 -12.985 1.00 54.44 210 ARG A O 1
ATOM 1653 N N . PRO A 1 211 ? 10.837 -11.313 -12.703 1.00 44.19 211 PRO A N 1
ATOM 1654 C CA . PRO A 1 211 ? 10.905 -12.326 -13.738 1.00 44.19 211 PRO A CA 1
ATOM 1655 C C . PRO A 1 211 ? 10.211 -13.620 -13.284 1.00 44.19 211 PRO A C 1
ATOM 1657 O O . PRO A 1 211 ? 9.988 -13.844 -12.094 1.00 44.19 211 PRO A O 1
ATOM 1660 N N . ARG A 1 212 ? 9.858 -14.471 -14.252 1.00 43.91 212 ARG A N 1
ATOM 1661 C CA . ARG A 1 212 ? 9.122 -15.727 -14.032 1.00 43.91 212 ARG A CA 1
ATOM 1662 C C . ARG A 1 212 ? 9.884 -16.688 -13.105 1.00 43.91 212 ARG A C 1
ATOM 1664 O O . ARG A 1 212 ? 11.102 -16.610 -12.954 1.00 43.91 212 ARG A O 1
ATOM 1671 N N . ALA A 1 213 ? 9.149 -17.636 -12.519 1.00 41.50 213 ALA A N 1
ATOM 1672 C CA . ALA A 1 213 ? 9.694 -18.679 -11.652 1.00 41.50 213 ALA A CA 1
ATOM 1673 C C . ALA A 1 213 ? 10.913 -19.382 -12.288 1.00 41.50 213 ALA A C 1
ATOM 1675 O O . ALA A 1 213 ? 10.794 -19.982 -13.354 1.00 41.50 213 ALA A O 1
ATOM 1676 N N . GLY A 1 214 ? 12.067 -19.313 -11.613 1.00 44.69 214 GLY A N 1
ATOM 1677 C CA . GLY A 1 214 ? 13.331 -19.922 -12.050 1.00 44.69 214 GLY A CA 1
ATOM 1678 C C . GLY A 1 214 ? 14.496 -18.939 -12.209 1.00 44.69 214 GLY A C 1
ATOM 1679 O O . GLY A 1 214 ? 15.641 -19.380 -12.249 1.00 44.69 214 GLY A O 1
ATOM 1680 N N . GLU A 1 215 ? 14.239 -17.629 -12.246 1.00 42.28 215 GLU A N 1
ATOM 1681 C CA . GLU A 1 215 ? 15.304 -16.618 -12.296 1.00 42.28 215 GLU A CA 1
ATOM 1682 C C . GLU A 1 215 ? 15.758 -16.174 -10.889 1.00 42.28 215 GLU A C 1
ATOM 1684 O O . GLU A 1 215 ? 14.932 -16.073 -9.972 1.00 42.28 215 GLU A O 1
ATOM 1689 N N . PRO A 1 216 ? 17.068 -15.924 -10.682 1.00 41.47 216 PRO A N 1
ATOM 1690 C CA . PRO A 1 216 ? 17.604 -15.507 -9.391 1.00 41.47 216 PRO A CA 1
ATOM 1691 C C . PRO A 1 216 ? 17.035 -14.150 -8.952 1.00 41.47 216 PRO A C 1
ATOM 1693 O O . PRO A 1 216 ? 16.788 -13.247 -9.754 1.00 41.47 216 PRO A O 1
ATOM 1696 N N . TYR A 1 217 ? 16.831 -14.003 -7.642 1.00 44.66 217 TYR A N 1
ATOM 1697 C CA . TYR A 1 217 ? 16.406 -12.747 -7.031 1.00 44.66 217 TYR A CA 1
ATOM 1698 C C . TYR A 1 217 ? 17.512 -11.706 -7.208 1.00 44.66 217 TYR A C 1
ATOM 1700 O O . TYR A 1 217 ? 18.609 -11.905 -6.719 1.00 44.66 217 TYR A O 1
ATOM 1708 N N . LEU A 1 218 ? 17.224 -10.570 -7.845 1.00 46.16 218 LEU A N 1
ATOM 1709 C CA . LEU A 1 218 ? 18.211 -9.490 -8.008 1.00 46.16 218 LEU A CA 1
ATOM 1710 C C . LEU A 1 218 ? 18.109 -8.390 -6.939 1.00 46.16 218 LEU A C 1
ATOM 1712 O O . LEU A 1 218 ? 18.812 -7.391 -7.023 1.00 46.16 218 LEU A O 1
ATOM 1716 N N . CYS A 1 219 ? 17.249 -8.552 -5.928 1.00 47.97 219 CYS A N 1
ATOM 1717 C CA . CYS A 1 219 ? 17.265 -7.703 -4.730 1.00 47.97 219 CYS A CA 1
ATOM 1718 C C . CYS A 1 219 ? 18.126 -8.354 -3.631 1.00 47.97 219 CYS A C 1
ATOM 1720 O O . CYS A 1 219 ? 17.697 -8.461 -2.482 1.00 47.97 219 CYS A O 1
ATOM 1722 N N . GLU A 1 220 ? 19.308 -8.857 -3.996 1.00 42.97 220 GLU A N 1
ATOM 1723 C CA . GLU A 1 220 ? 20.249 -9.489 -3.058 1.00 42.97 220 GLU A CA 1
ATOM 1724 C C . GLU A 1 220 ? 20.826 -8.496 -2.030 1.00 42.97 220 GLU A C 1
ATOM 1726 O O . GLU A 1 220 ? 21.251 -8.908 -0.955 1.00 42.97 220 GLU A O 1
ATOM 1731 N N . ASP A 1 221 ? 20.691 -7.186 -2.255 1.00 43.69 221 ASP A N 1
ATOM 1732 C CA . ASP A 1 221 ? 21.234 -6.146 -1.366 1.00 43.69 221 ASP A CA 1
ATOM 1733 C C . ASP A 1 221 ? 20.313 -5.767 -0.186 1.00 43.69 221 ASP A C 1
ATOM 1735 O O . ASP A 1 221 ? 20.398 -4.676 0.374 1.00 43.69 221 ASP A O 1
ATOM 1739 N N . ALA A 1 222 ? 19.416 -6.661 0.243 1.00 41.97 222 ALA A N 1
ATOM 1740 C CA . ALA A 1 222 ? 18.532 -6.409 1.389 1.00 41.97 222 ALA A CA 1
ATOM 1741 C C . ALA A 1 222 ? 19.255 -6.401 2.759 1.00 41.97 222 ALA A C 1
ATOM 1743 O O . ALA A 1 222 ? 18.610 -6.138 3.773 1.00 41.97 222 ALA A O 1
ATOM 1744 N N . GLN A 1 223 ? 20.561 -6.705 2.810 1.00 39.94 223 GLN A N 1
ATOM 1745 C CA . GLN A 1 223 ? 21.341 -6.777 4.056 1.00 39.94 223 GLN A CA 1
ATOM 1746 C C . GLN A 1 223 ? 22.245 -5.569 4.329 1.00 39.94 223 GLN A C 1
ATOM 1748 O O . GLN A 1 223 ? 22.698 -5.416 5.462 1.00 39.94 223 GLN A O 1
ATOM 1753 N N . THR A 1 224 ? 22.490 -4.682 3.364 1.00 40.16 224 THR A N 1
ATOM 1754 C CA . THR A 1 224 ? 23.273 -3.470 3.628 1.00 40.16 224 THR A CA 1
ATOM 1755 C C . THR A 1 224 ? 22.341 -2.306 3.939 1.00 40.16 224 THR A C 1
ATOM 1757 O O . THR A 1 224 ? 21.503 -1.918 3.129 1.00 40.16 224 THR A O 1
ATOM 1760 N N . SER A 1 225 ? 22.509 -1.714 5.122 1.00 39.66 225 SER A N 1
ATOM 1761 C CA . SER A 1 225 ? 21.805 -0.515 5.602 1.00 39.66 225 SER A CA 1
ATOM 1762 C C . SER A 1 225 ? 22.004 0.741 4.736 1.00 39.66 225 SER A C 1
ATOM 1764 O O . SER A 1 225 ? 21.381 1.771 5.012 1.00 39.66 225 SER A O 1
ATOM 1766 N N . ASP A 1 226 ? 22.826 0.635 3.692 1.00 38.00 226 ASP A N 1
ATOM 1767 C CA . ASP A 1 226 ? 23.082 1.649 2.680 1.00 38.00 226 ASP A CA 1
ATOM 1768 C C . ASP A 1 226 ? 22.432 1.245 1.353 1.00 38.00 226 ASP A C 1
ATOM 1770 O O . ASP A 1 226 ? 23.019 0.576 0.511 1.00 38.00 226 ASP A O 1
ATOM 1774 N N . GLY A 1 227 ? 21.184 1.680 1.183 1.00 40.47 227 GLY A N 1
ATOM 1775 C CA . GLY A 1 227 ? 20.619 1.998 -0.123 1.00 40.47 227 GLY A CA 1
ATOM 1776 C C . GLY A 1 227 ? 20.494 0.848 -1.119 1.00 40.47 227 GLY A C 1
ATOM 1777 O O . GLY A 1 227 ? 21.256 0.763 -2.079 1.00 40.47 227 GLY A O 1
ATOM 1778 N N . CYS A 1 228 ? 19.375 0.124 -1.052 1.00 42.88 228 CYS A N 1
ATOM 1779 C CA . CYS A 1 228 ? 18.749 -0.412 -2.261 1.00 42.88 228 CYS A CA 1
ATOM 1780 C C . CYS A 1 228 ? 18.200 0.775 -3.080 1.00 42.88 228 CYS A C 1
ATOM 1782 O O . CYS A 1 228 ? 16.997 1.008 -3.161 1.00 42.88 228 CYS A O 1
ATOM 1784 N N . ALA A 1 229 ? 19.091 1.620 -3.603 1.00 50.84 229 ALA A N 1
ATOM 1785 C CA . ALA A 1 229 ? 18.749 2.798 -4.384 1.00 50.84 229 ALA A CA 1
ATOM 1786 C C . ALA A 1 229 ? 18.347 2.367 -5.796 1.00 50.84 229 ALA A C 1
ATOM 1788 O O . ALA A 1 229 ? 19.029 2.690 -6.758 1.00 50.84 229 ALA A O 1
ATOM 1789 N N . GLY A 1 230 ? 17.291 1.556 -5.918 1.00 62.75 230 GLY A N 1
ATOM 1790 C CA . GLY A 1 230 ? 16.561 1.385 -7.169 1.00 62.75 230 GLY A CA 1
ATOM 1791 C C . GLY A 1 230 ? 17.399 1.017 -8.397 1.00 62.75 230 GLY A C 1
ATOM 1792 O O . GLY A 1 230 ? 17.018 1.375 -9.509 1.00 62.75 230 GLY A O 1
ATOM 1793 N N . ARG A 1 231 ? 18.567 0.384 -8.236 1.00 80.94 231 ARG A N 1
ATOM 1794 C CA . ARG A 1 231 ? 19.494 0.181 -9.351 1.00 80.94 231 ARG A CA 1
ATOM 1795 C C . ARG A 1 231 ? 18.942 -0.869 -10.305 1.00 80.94 231 ARG A C 1
ATOM 1797 O O . ARG A 1 231 ? 18.664 -2.010 -9.928 1.00 80.94 231 ARG A O 1
ATOM 1804 N N . VAL A 1 232 ? 18.787 -0.482 -11.562 1.00 83.88 232 VAL A N 1
ATOM 1805 C CA . VAL A 1 232 ? 18.342 -1.354 -12.648 1.00 83.88 232 VAL A CA 1
ATOM 1806 C C . VAL A 1 232 ? 19.515 -1.539 -13.597 1.00 83.88 232 VAL A C 1
ATOM 1808 O O . VAL A 1 232 ? 20.066 -0.569 -14.092 1.00 83.88 232 VAL A O 1
ATOM 1811 N N . SER A 1 233 ? 19.917 -2.782 -13.844 1.00 88.75 233 SER A N 1
ATOM 1812 C CA . SER A 1 233 ? 20.919 -3.108 -14.861 1.00 88.75 233 SER A CA 1
ATOM 1813 C C . SER A 1 233 ? 20.247 -3.920 -15.956 1.00 88.75 233 SER A C 1
ATOM 1815 O O . SER A 1 233 ? 19.506 -4.860 -15.654 1.00 88.75 233 SER A O 1
ATOM 1817 N N . VAL A 1 234 ? 20.466 -3.537 -17.210 1.00 89.88 234 VAL A N 1
ATOM 1818 C CA . VAL A 1 234 ? 19.864 -4.176 -18.382 1.00 89.88 234 VAL A CA 1
ATOM 1819 C C . VAL A 1 234 ? 20.931 -4.401 -19.434 1.00 89.88 234 VAL A C 1
ATOM 1821 O O . VAL A 1 234 ? 21.658 -3.480 -19.791 1.00 89.88 234 VAL A O 1
ATOM 1824 N N . THR A 1 235 ? 20.993 -5.619 -19.963 1.00 91.62 235 THR A N 1
ATOM 1825 C CA . THR A 1 235 ? 21.880 -5.956 -21.076 1.00 91.62 235 THR A CA 1
ATOM 1826 C C . THR A 1 235 ? 21.054 -6.181 -22.327 1.00 91.62 235 THR A C 1
ATOM 1828 O O . THR A 1 235 ? 20.293 -7.144 -22.416 1.00 91.62 235 THR A O 1
ATOM 1831 N N . LEU A 1 236 ? 21.232 -5.301 -23.307 1.00 91.00 236 LEU A N 1
ATOM 1832 C CA . LEU A 1 236 ? 20.575 -5.388 -24.595 1.00 91.00 236 LEU A CA 1
ATOM 1833 C C . LEU A 1 236 ? 21.461 -6.186 -25.567 1.00 91.00 236 LEU A C 1
ATOM 1835 O O . LEU A 1 236 ? 22.516 -5.714 -25.980 1.00 91.00 236 LEU A O 1
ATOM 1839 N N . THR A 1 237 ? 21.060 -7.409 -25.919 1.00 90.69 237 THR A N 1
ATOM 1840 C CA . THR A 1 237 ? 21.821 -8.333 -26.780 1.00 90.69 237 THR A CA 1
ATOM 1841 C C . THR A 1 237 ? 21.435 -8.322 -28.264 1.00 90.69 237 THR A C 1
ATOM 1843 O O . THR A 1 237 ? 22.280 -8.659 -29.092 1.00 90.69 237 THR A O 1
ATOM 1846 N N . ALA A 1 238 ? 20.204 -7.953 -28.630 1.00 87.50 238 ALA A N 1
ATOM 1847 C CA . ALA A 1 238 ? 19.753 -8.016 -30.018 1.00 87.50 238 ALA A CA 1
ATOM 1848 C C . ALA A 1 238 ? 20.272 -6.826 -30.858 1.00 87.50 238 ALA A C 1
ATOM 1850 O O . ALA A 1 238 ? 20.431 -5.711 -30.346 1.00 87.50 238 ALA A O 1
ATOM 1851 N N . PRO A 1 239 ? 20.550 -7.035 -32.159 1.00 83.88 239 PRO A N 1
ATOM 1852 C CA . PRO A 1 239 ? 20.821 -5.935 -33.076 1.00 83.88 239 PRO A CA 1
ATOM 1853 C C . PRO A 1 239 ? 19.554 -5.095 -33.295 1.00 83.88 239 PRO A C 1
ATOM 1855 O O . PRO A 1 239 ? 18.443 -5.621 -33.294 1.00 83.88 239 PRO A O 1
ATOM 1858 N N . GLY A 1 240 ? 19.728 -3.792 -33.522 1.00 82.19 240 GLY A N 1
ATOM 1859 C CA . GLY A 1 240 ? 18.627 -2.863 -33.789 1.00 82.19 240 GLY A CA 1
ATOM 1860 C C . GLY A 1 240 ? 18.557 -1.678 -32.820 1.00 82.19 240 GLY A C 1
ATOM 1861 O O . GLY A 1 240 ? 19.430 -1.519 -31.953 1.00 82.19 240 GLY A O 1
ATOM 1862 N N . PRO A 1 241 ? 17.543 -0.807 -32.991 1.00 84.50 241 PRO A N 1
ATOM 1863 C CA . PRO A 1 241 ? 17.346 0.353 -32.130 1.00 84.50 241 PRO A CA 1
ATOM 1864 C C . PRO A 1 241 ? 17.043 -0.092 -30.697 1.00 84.50 241 PRO A C 1
ATOM 1866 O O . PRO A 1 241 ? 16.297 -1.046 -30.486 1.00 84.50 241 PRO A O 1
ATOM 1869 N N . LEU A 1 242 ? 17.571 0.639 -29.709 1.00 88.56 242 LEU A N 1
ATOM 1870 C CA . LEU A 1 242 ? 17.336 0.323 -28.293 1.00 88.56 242 LEU A CA 1
ATOM 1871 C C . LEU A 1 242 ? 15.844 0.348 -27.949 1.00 88.56 242 LEU A C 1
ATOM 1873 O O . LEU A 1 242 ? 15.386 -0.449 -27.140 1.00 88.56 242 LEU A O 1
ATOM 1877 N N . GLY A 1 243 ? 15.096 1.261 -28.578 1.00 90.38 243 GLY A N 1
ATOM 1878 C CA . GLY A 1 243 ? 13.698 1.516 -28.243 1.00 90.38 243 GLY A CA 1
ATOM 1879 C C . GLY A 1 243 ? 13.508 2.365 -26.992 1.00 90.38 243 GLY A C 1
ATOM 1880 O O . GLY A 1 243 ? 12.429 2.343 -26.416 1.00 90.38 243 GLY A O 1
ATOM 1881 N N . LEU A 1 244 ? 14.540 3.100 -26.577 1.00 90.94 244 LEU A N 1
ATOM 1882 C CA . LEU A 1 244 ? 14.483 4.055 -25.477 1.00 90.94 244 LEU A CA 1
ATOM 1883 C C . LEU A 1 244 ? 14.524 5.481 -26.023 1.00 90.94 244 LEU A C 1
ATOM 1885 O O . LEU A 1 244 ? 15.353 5.788 -26.882 1.00 90.94 244 LEU A O 1
ATOM 1889 N N . GLY A 1 245 ? 13.644 6.335 -25.510 1.00 89.88 245 GLY A N 1
ATOM 1890 C CA . GLY A 1 245 ? 13.782 7.786 -25.590 1.00 89.88 245 GLY A CA 1
ATOM 1891 C C . GLY A 1 245 ? 14.459 8.305 -24.328 1.00 89.88 245 GLY A C 1
ATOM 1892 O O . GLY A 1 245 ? 14.151 7.837 -23.228 1.00 89.88 245 GLY A O 1
ATOM 1893 N N . PHE A 1 246 ? 15.375 9.258 -24.486 1.00 90.88 246 PHE A N 1
ATOM 1894 C CA . PHE A 1 246 ? 16.043 9.920 -23.372 1.00 90.88 246 PHE A CA 1
ATOM 1895 C C . PHE A 1 246 ? 15.698 11.407 -23.354 1.00 90.88 246 PHE A C 1
ATOM 1897 O O . PHE A 1 246 ? 15.672 12.061 -24.395 1.00 90.88 246 PHE A O 1
ATOM 1904 N N . GLY A 1 247 ? 15.425 11.924 -22.162 1.00 86.06 247 GLY A N 1
ATOM 1905 C CA . GLY A 1 247 ? 15.337 13.349 -21.878 1.00 86.06 247 GLY A CA 1
ATOM 1906 C C . GLY A 1 247 ? 16.535 13.786 -21.050 1.00 86.06 247 GLY A C 1
ATOM 1907 O O . GLY A 1 247 ? 17.029 13.020 -20.218 1.00 86.06 247 GLY A O 1
ATOM 1908 N N . PHE A 1 248 ? 16.975 15.020 -21.270 1.00 86.12 248 PHE A N 1
ATOM 1909 C CA . PHE A 1 248 ? 18.070 15.636 -20.533 1.00 86.12 248 PHE A CA 1
ATOM 1910 C C . PHE A 1 248 ? 17.514 16.759 -19.663 1.00 86.12 248 PHE A C 1
ATOM 1912 O O . PHE A 1 248 ? 16.757 17.590 -20.154 1.00 86.12 248 PHE A O 1
ATOM 1919 N N . GLY A 1 249 ? 17.863 16.769 -18.380 1.00 80.38 249 GLY A N 1
ATOM 1920 C CA . GLY A 1 249 ? 17.473 17.824 -17.441 1.00 80.38 249 GLY A CA 1
ATOM 1921 C C . GLY A 1 249 ? 18.639 18.237 -16.554 1.00 80.38 249 GLY A C 1
ATOM 1922 O O . GLY A 1 249 ? 19.644 17.524 -16.482 1.00 80.38 249 GLY A O 1
ATOM 1923 N N . ASP A 1 250 ? 18.513 19.370 -15.864 1.00 71.38 250 ASP A N 1
ATOM 1924 C CA . ASP A 1 250 ? 19.525 19.806 -14.900 1.00 71.38 250 ASP A CA 1
ATOM 1925 C C . ASP A 1 250 ? 19.624 18.776 -13.754 1.00 71.38 250 ASP A C 1
ATOM 1927 O O . ASP A 1 250 ? 18.623 18.308 -13.197 1.00 71.38 250 ASP A O 1
ATOM 1931 N N . ALA A 1 251 ? 20.848 18.380 -13.394 1.00 62.09 251 ALA A N 1
ATOM 1932 C CA . ALA A 1 251 ? 21.078 17.486 -12.267 1.00 62.09 251 ALA A CA 1
ATOM 1933 C C . ALA A 1 251 ? 20.552 18.068 -10.939 1.00 62.09 251 ALA A C 1
ATOM 1935 O O . ALA A 1 251 ? 20.116 17.288 -10.079 1.00 62.09 251 ALA A O 1
ATOM 1936 N N . ALA A 1 252 ? 20.566 19.398 -10.792 1.00 63.91 252 ALA A N 1
ATOM 1937 C CA . ALA A 1 252 ? 20.069 20.144 -9.640 1.00 63.91 252 ALA A CA 1
ATOM 1938 C C . ALA A 1 252 ? 18.552 20.407 -9.687 1.00 63.91 252 ALA A C 1
ATOM 1940 O O . ALA A 1 252 ? 17.925 20.436 -8.624 1.00 63.91 252 ALA A O 1
ATOM 1941 N N . ASP A 1 253 ? 17.963 20.539 -10.881 1.00 63.91 253 ASP A N 1
ATOM 1942 C CA . ASP A 1 253 ? 16.536 20.831 -11.080 1.00 63.91 253 ASP A CA 1
ATOM 1943 C C . ASP A 1 253 ? 15.922 20.002 -12.234 1.00 63.91 253 ASP A C 1
ATOM 1945 O O . ASP A 1 253 ? 15.840 20.450 -13.377 1.00 63.91 253 ASP A O 1
ATOM 1949 N N . PRO A 1 254 ? 15.500 18.755 -11.962 1.00 57.72 254 PRO A N 1
ATOM 1950 C CA . PRO A 1 254 ? 15.105 17.799 -12.996 1.00 57.72 254 PRO A CA 1
ATOM 1951 C C . PRO A 1 254 ? 13.744 18.074 -13.646 1.00 57.72 254 PRO A C 1
ATOM 1953 O O . PRO A 1 254 ? 13.426 17.429 -14.644 1.00 57.72 254 PRO A O 1
ATOM 1956 N N . GLU A 1 255 ? 12.931 18.968 -13.077 1.00 58.50 255 GLU A N 1
ATOM 1957 C CA . GLU A 1 255 ? 11.654 19.385 -13.672 1.00 58.50 255 GLU A CA 1
ATOM 1958 C C . GLU A 1 255 ? 11.837 20.558 -14.639 1.00 58.50 255 GLU A C 1
ATOM 1960 O O . GLU A 1 255 ? 11.010 20.769 -15.528 1.00 58.50 255 GLU A O 1
ATOM 1965 N N . ASN A 1 256 ? 12.949 21.284 -14.514 1.00 60.56 256 ASN A N 1
ATOM 1966 C CA . ASN A 1 256 ? 13.293 22.370 -15.406 1.00 60.56 256 ASN A CA 1
ATOM 1967 C C . ASN A 1 256 ? 14.053 21.827 -16.622 1.00 60.56 256 ASN A C 1
ATOM 1969 O O . ASN A 1 256 ? 15.283 21.824 -16.695 1.00 60.56 256 ASN A O 1
ATOM 1973 N N . VAL A 1 257 ? 13.287 21.330 -17.592 1.00 55.19 257 VAL A N 1
ATOM 1974 C CA . VAL A 1 257 ? 13.779 20.914 -18.913 1.00 55.19 257 VAL A CA 1
ATOM 1975 C C . VAL A 1 257 ? 13.973 22.155 -19.792 1.00 55.19 257 VAL A C 1
ATOM 1977 O O . VAL A 1 257 ? 13.464 22.230 -20.910 1.00 55.19 257 VAL A O 1
ATOM 1980 N N . ASP A 1 258 ? 14.648 23.185 -19.281 1.00 59.66 258 ASP A N 1
ATOM 1981 C CA . ASP A 1 258 ? 15.009 24.319 -20.120 1.00 59.66 258 ASP A CA 1
ATOM 1982 C C . ASP A 1 258 ? 16.175 23.893 -21.014 1.00 59.66 258 ASP A C 1
ATOM 1984 O O . ASP A 1 258 ? 17.342 23.910 -20.622 1.00 59.66 258 ASP A O 1
ATOM 1988 N N . ALA A 1 259 ? 15.844 23.479 -22.237 1.00 55.28 259 ALA A N 1
ATOM 1989 C CA . ALA A 1 259 ? 16.813 23.088 -23.255 1.00 55.28 259 ALA A CA 1
ATOM 1990 C C . ALA A 1 259 ? 17.842 24.200 -23.555 1.00 55.28 259 ALA A C 1
ATOM 1992 O O . ALA A 1 259 ? 18.905 23.913 -24.104 1.00 55.28 259 ALA A O 1
ATOM 1993 N N . SER A 1 260 ? 17.561 25.455 -23.178 1.00 57.88 260 SER A N 1
ATOM 1994 C CA . SER A 1 260 ? 18.500 26.570 -23.325 1.00 57.88 260 SER A CA 1
ATOM 1995 C C . SER A 1 260 ? 19.611 26.589 -22.264 1.00 57.88 260 SER A C 1
ATOM 1997 O O . SER A 1 260 ? 20.682 27.137 -22.524 1.00 57.88 260 SER A O 1
ATOM 1999 N N . ALA A 1 261 ? 19.425 25.921 -21.118 1.00 54.22 261 ALA A N 1
ATOM 2000 C CA . ALA A 1 261 ? 20.435 25.801 -20.060 1.00 54.22 261 ALA A CA 1
ATOM 2001 C C . ALA A 1 261 ? 21.554 24.795 -20.396 1.00 54.22 261 ALA A C 1
ATOM 2003 O O . ALA A 1 261 ? 22.499 24.627 -19.632 1.00 54.22 261 ALA A O 1
ATOM 2004 N N . VAL A 1 262 ? 21.471 24.122 -21.546 1.00 57.56 262 VAL A N 1
ATOM 2005 C CA . VAL A 1 262 ? 22.259 22.921 -21.851 1.00 57.56 262 VAL A CA 1
ATOM 2006 C C . VAL A 1 262 ? 23.598 23.223 -22.563 1.00 57.56 262 VAL A C 1
ATOM 2008 O O . VAL A 1 262 ? 24.338 22.323 -22.954 1.00 57.56 262 VAL A O 1
ATOM 2011 N N . GLY A 1 263 ? 23.958 24.501 -22.705 1.00 62.66 263 GLY A N 1
ATOM 2012 C CA . GLY A 1 263 ? 25.174 24.941 -23.401 1.00 62.66 263 GLY A CA 1
ATOM 2013 C C . GLY A 1 263 ? 26.396 25.241 -22.524 1.00 62.66 263 GLY A C 1
ATOM 2014 O O . GLY A 1 263 ? 27.442 25.575 -23.072 1.00 62.66 263 GLY A O 1
ATOM 2015 N N . ASP A 1 264 ? 26.301 25.170 -21.193 1.00 74.31 264 ASP A N 1
ATOM 2016 C CA . ASP A 1 264 ? 27.334 25.716 -20.293 1.00 74.31 264 ASP A CA 1
ATOM 2017 C C . ASP A 1 264 ? 28.262 24.673 -19.646 1.00 74.31 264 ASP A C 1
ATOM 2019 O O . ASP A 1 264 ? 29.060 25.001 -18.766 1.00 74.31 264 ASP A O 1
ATOM 2023 N N . GLY A 1 265 ? 28.187 23.416 -20.093 1.00 80.94 265 GLY A N 1
ATOM 2024 C CA . GLY A 1 265 ? 29.026 22.332 -19.581 1.00 80.94 265 GLY A CA 1
ATOM 2025 C C . GLY A 1 265 ? 28.610 21.808 -18.204 1.00 80.94 265 GLY A C 1
ATOM 2026 O O . GLY A 1 265 ? 29.346 21.012 -17.619 1.00 80.94 265 GLY A O 1
ATOM 2027 N N . ARG A 1 266 ? 27.448 22.210 -17.669 1.00 82.88 266 ARG A N 1
ATOM 2028 C CA . ARG A 1 266 ? 26.934 21.632 -16.423 1.00 82.88 266 ARG A CA 1
ATOM 2029 C C . ARG A 1 266 ? 26.608 20.144 -16.564 1.00 82.88 266 ARG A C 1
ATOM 2031 O O . ARG A 1 266 ? 26.146 19.713 -17.623 1.00 82.88 266 ARG A O 1
ATOM 2038 N N . PRO A 1 267 ? 26.766 19.373 -15.473 1.00 85.56 267 PRO A N 1
ATOM 2039 C CA . PRO A 1 267 ? 26.289 18.005 -15.400 1.00 85.56 267 PRO A CA 1
ATOM 2040 C C . PRO A 1 267 ? 24.803 17.895 -15.732 1.00 85.56 267 PRO A C 1
ATOM 2042 O O . PRO A 1 267 ? 23.965 18.525 -15.082 1.00 85.56 267 PRO A O 1
ATOM 2045 N N . VAL A 1 268 ? 24.473 17.042 -16.694 1.00 84.75 268 VAL A N 1
ATOM 2046 C CA . VAL A 1 268 ? 23.091 16.728 -17.038 1.00 84.75 268 VAL A CA 1
ATOM 2047 C C . VAL A 1 268 ? 22.653 15.421 -16.406 1.00 84.75 268 VAL A C 1
ATOM 2049 O O . VAL A 1 268 ? 23.435 14.513 -16.112 1.00 84.75 268 VAL A O 1
ATOM 2052 N N . ARG A 1 269 ? 21.345 15.314 -16.221 1.00 86.50 269 ARG A N 1
ATOM 2053 C CA . ARG A 1 269 ? 20.665 14.073 -15.896 1.00 86.50 269 ARG A CA 1
ATOM 2054 C C . ARG A 1 269 ? 20.046 13.504 -17.158 1.00 86.50 269 ARG A C 1
ATOM 2056 O O . ARG A 1 269 ? 19.322 14.211 -17.848 1.00 86.50 269 ARG A O 1
ATOM 2063 N N . VAL A 1 270 ? 20.270 12.217 -17.398 1.00 89.56 270 VAL A N 1
ATOM 2064 C CA . VAL A 1 270 ? 19.657 11.487 -18.509 1.00 89.56 270 VAL A CA 1
ATOM 2065 C C . VAL A 1 270 ? 18.556 10.588 -17.963 1.00 89.56 270 VAL A C 1
ATOM 2067 O O . VAL A 1 270 ? 18.836 9.662 -17.204 1.00 89.56 270 VAL A O 1
ATOM 2070 N N . SER A 1 271 ? 17.309 10.845 -18.343 1.00 89.12 271 SER A N 1
ATOM 2071 C CA . SER A 1 271 ? 16.145 10.076 -17.888 1.00 89.12 271 SER A CA 1
ATOM 2072 C C . SER A 1 271 ? 15.475 9.361 -19.055 1.00 89.12 271 SER A C 1
ATOM 2074 O O . SER A 1 271 ? 15.376 9.918 -20.145 1.00 89.12 271 SER A O 1
ATOM 2076 N N . VAL A 1 272 ? 14.965 8.150 -18.835 1.00 90.00 272 VAL A N 1
ATOM 2077 C CA . VAL A 1 272 ? 14.125 7.452 -19.816 1.00 90.00 272 VAL A CA 1
ATOM 2078 C C . VAL A 1 272 ? 12.791 8.185 -19.924 1.00 90.00 272 VAL A C 1
ATOM 2080 O O . VAL A 1 272 ? 12.048 8.260 -18.949 1.00 90.00 272 VAL A O 1
ATOM 2083 N N . THR A 1 273 ? 12.477 8.720 -21.098 1.00 87.62 273 THR A N 1
ATOM 2084 C CA . THR A 1 273 ? 11.217 9.430 -21.380 1.00 87.62 273 THR A CA 1
ATOM 2085 C C . THR A 1 273 ? 10.236 8.589 -22.184 1.00 87.62 273 THR A C 1
ATOM 2087 O O . THR A 1 273 ? 9.036 8.845 -22.151 1.00 87.62 273 THR A O 1
ATOM 2090 N N . GLU A 1 274 ? 10.723 7.558 -22.873 1.00 87.00 274 GLU A N 1
ATOM 2091 C CA . GLU A 1 274 ? 9.912 6.688 -23.720 1.00 87.00 274 GLU A CA 1
ATOM 2092 C C . GLU A 1 274 ? 10.479 5.262 -23.727 1.00 87.00 274 GLU A C 1
ATOM 2094 O O . GLU A 1 274 ? 11.695 5.071 -23.778 1.00 87.00 274 GLU A O 1
ATOM 2099 N N . VAL A 1 275 ? 9.591 4.263 -23.743 1.00 89.69 275 VAL A N 1
ATOM 2100 C CA . VAL A 1 275 ? 9.904 2.873 -24.106 1.00 89.69 275 VAL A CA 1
ATOM 2101 C C . VAL A 1 275 ? 9.017 2.499 -25.293 1.00 89.69 275 VAL A C 1
ATOM 2103 O O . VAL A 1 275 ? 7.791 2.479 -25.179 1.00 89.69 275 VAL A O 1
ATOM 2106 N N . ARG A 1 276 ? 9.619 2.254 -26.458 1.00 89.06 276 ARG A N 1
ATOM 2107 C CA . ARG A 1 276 ? 8.895 2.041 -27.720 1.00 89.06 276 ARG A CA 1
ATOM 2108 C C . ARG A 1 276 ? 8.362 0.618 -27.825 1.00 89.06 276 ARG A C 1
ATOM 2110 O O . ARG A 1 276 ? 9.099 -0.338 -27.586 1.00 89.06 276 ARG A O 1
ATOM 2117 N N . ARG A 1 277 ? 7.115 0.477 -28.279 1.00 83.81 277 ARG A N 1
ATOM 2118 C CA . ARG A 1 277 ? 6.507 -0.832 -28.562 1.00 83.81 277 ARG A CA 1
ATOM 2119 C C . ARG A 1 277 ? 7.234 -1.578 -29.681 1.00 83.81 277 ARG A C 1
ATOM 2121 O O . ARG A 1 277 ? 7.727 -0.964 -30.625 1.00 83.81 277 ARG A O 1
ATOM 2128 N N . GLY A 1 278 ? 7.274 -2.901 -29.578 1.00 82.19 278 GLY A N 1
ATOM 2129 C CA . GLY A 1 278 ? 7.964 -3.815 -30.485 1.00 82.19 278 GLY A CA 1
ATOM 2130 C C . GLY A 1 278 ? 9.489 -3.730 -30.419 1.00 82.19 278 GLY A C 1
ATOM 2131 O O . GLY A 1 278 ? 10.165 -4.336 -31.248 1.00 82.19 278 GLY A O 1
ATOM 2132 N N . SER A 1 279 ? 10.043 -2.962 -29.478 1.00 89.44 279 SER A N 1
ATOM 2133 C CA . SER A 1 279 ? 11.485 -2.787 -29.344 1.00 89.44 279 SER A CA 1
ATOM 2134 C C . SER A 1 279 ? 12.091 -3.779 -28.366 1.00 89.44 279 SER A C 1
ATOM 2136 O O . SER A 1 279 ? 11.406 -4.406 -27.558 1.00 89.44 279 SER A O 1
ATOM 2138 N N . GLN A 1 280 ? 13.417 -3.868 -28.390 1.00 89.88 280 GLN A N 1
ATOM 2139 C CA . GLN A 1 280 ? 14.116 -4.665 -27.403 1.00 89.88 280 GLN A CA 1
ATOM 2140 C C . GLN A 1 280 ? 13.907 -4.130 -25.978 1.00 89.88 280 GLN A C 1
ATOM 2142 O O . GLN A 1 280 ? 13.758 -4.927 -25.057 1.00 89.88 280 GLN A O 1
ATOM 2147 N N . ALA A 1 281 ? 13.860 -2.808 -25.784 1.00 90.38 281 ALA A N 1
ATOM 2148 C CA . ALA A 1 281 ? 13.626 -2.232 -24.465 1.00 90.38 281 ALA A CA 1
ATOM 2149 C C . ALA A 1 281 ? 12.277 -2.643 -23.858 1.00 90.38 281 ALA A C 1
ATOM 2151 O O . ALA A 1 281 ? 12.229 -2.912 -22.663 1.00 90.38 281 ALA A O 1
ATOM 2152 N N . GLU A 1 282 ? 11.215 -2.764 -24.663 1.00 87.75 282 GLU A N 1
ATOM 2153 C CA . GLU A 1 282 ? 9.904 -3.234 -24.184 1.00 87.75 282 GLU A CA 1
ATOM 2154 C C . GLU A 1 282 ? 9.965 -4.672 -23.646 1.00 87.75 282 GLU A C 1
ATOM 2156 O O . GLU A 1 282 ? 9.284 -5.005 -22.678 1.00 87.75 282 GLU A O 1
ATOM 2161 N N . ALA A 1 283 ? 10.825 -5.519 -24.220 1.00 82.19 283 ALA A N 1
ATOM 2162 C CA . ALA A 1 283 ? 11.014 -6.889 -23.750 1.00 82.19 283 ALA A CA 1
ATOM 2163 C C . ALA A 1 283 ? 11.698 -6.969 -22.370 1.00 82.19 283 ALA A C 1
ATOM 2165 O O . ALA A 1 283 ? 11.707 -8.036 -21.754 1.00 82.19 283 ALA A O 1
ATOM 2166 N N . HIS A 1 284 ? 12.262 -5.864 -21.866 1.00 83.06 284 HIS A N 1
ATOM 2167 C CA . HIS A 1 284 ? 12.853 -5.799 -20.535 1.00 83.06 284 HIS A CA 1
ATOM 2168 C C . HIS A 1 284 ? 11.861 -5.180 -19.536 1.00 83.06 284 HIS A C 1
ATOM 2170 O O . HIS A 1 284 ? 11.739 -3.958 -19.477 1.00 83.06 284 HIS A O 1
ATOM 2176 N N . PRO A 1 285 ? 11.229 -5.980 -18.653 1.00 73.62 285 PRO A N 1
ATOM 2177 C CA . PRO A 1 285 ? 10.145 -5.519 -17.772 1.00 73.62 285 PRO A CA 1
ATOM 2178 C C . PRO A 1 285 ? 10.582 -4.481 -16.728 1.00 73.62 285 PRO A C 1
ATOM 2180 O O . PRO A 1 285 ? 9.751 -3.885 -16.051 1.00 73.62 285 PRO A O 1
ATOM 2183 N N . ARG A 1 286 ? 11.896 -4.282 -16.568 1.00 77.12 286 ARG A N 1
ATOM 2184 C CA . ARG A 1 286 ? 12.477 -3.302 -15.647 1.00 77.12 286 ARG A CA 1
ATOM 2185 C C . ARG A 1 286 ? 12.754 -1.951 -16.302 1.00 77.12 286 ARG A C 1
ATOM 2187 O O . ARG A 1 286 ? 13.060 -1.024 -15.566 1.00 77.12 286 ARG A O 1
ATOM 2194 N N . LEU A 1 287 ? 12.699 -1.832 -17.633 1.00 85.12 287 LEU A N 1
ATOM 2195 C CA . LEU A 1 287 ? 12.855 -0.552 -18.325 1.00 85.12 287 LEU A CA 1
ATOM 2196 C C . LEU A 1 287 ? 11.514 0.174 -18.340 1.00 85.12 287 LEU A C 1
ATOM 2198 O O . LEU A 1 287 ? 10.598 -0.205 -19.062 1.00 85.12 287 LEU A O 1
ATOM 2202 N N . VAL A 1 288 ? 11.413 1.228 -17.537 1.00 82.00 288 VAL A N 1
ATOM 2203 C CA . VAL A 1 288 ? 10.225 2.079 -17.443 1.00 82.00 288 VAL A CA 1
ATOM 2204 C C . VAL A 1 288 ? 10.611 3.545 -17.605 1.00 82.00 288 VAL A C 1
ATOM 2206 O O . VAL A 1 288 ? 11.759 3.935 -17.372 1.00 82.00 288 VAL A O 1
ATOM 2209 N N . VAL A 1 289 ? 9.643 4.365 -18.011 1.00 79.75 289 VAL A N 1
ATOM 2210 C CA . VAL A 1 289 ? 9.791 5.825 -18.041 1.00 79.75 289 VAL A CA 1
ATOM 2211 C C . VAL A 1 289 ? 10.093 6.338 -16.629 1.00 79.75 289 VAL A C 1
ATOM 2213 O O . VAL A 1 289 ? 9.531 5.853 -15.651 1.00 79.75 289 VAL A O 1
ATOM 2216 N N . GLY A 1 290 ? 10.997 7.312 -16.527 1.00 79.50 290 GLY A N 1
ATOM 2217 C CA . GLY A 1 290 ? 11.426 7.929 -15.271 1.00 79.50 290 GLY A CA 1
ATOM 2218 C C . GLY A 1 290 ? 12.715 7.356 -14.675 1.00 79.50 290 GLY A C 1
ATOM 2219 O O . GLY A 1 290 ? 13.256 7.941 -13.738 1.00 79.50 290 GLY A O 1
ATOM 2220 N N . LEU A 1 291 ? 13.254 6.259 -15.219 1.00 85.94 291 LEU A N 1
ATOM 2221 C CA . LEU A 1 291 ? 14.571 5.761 -14.816 1.00 85.94 291 LEU A CA 1
ATOM 2222 C C . LEU A 1 291 ? 15.672 6.758 -15.163 1.00 85.94 291 LEU A C 1
ATOM 2224 O O . LEU A 1 291 ? 15.733 7.235 -16.293 1.00 85.94 291 LEU A O 1
ATOM 2228 N N . VAL A 1 292 ? 16.585 7.007 -14.225 1.00 90.75 292 VAL A N 1
ATOM 2229 C CA . VAL A 1 292 ? 17.769 7.831 -14.477 1.00 90.75 292 VAL A CA 1
ATOM 2230 C C . VAL A 1 292 ? 18.892 6.924 -14.939 1.00 90.75 292 VAL A C 1
ATOM 2232 O O . VAL A 1 292 ? 19.317 6.042 -14.201 1.00 90.75 292 VAL A O 1
ATOM 2235 N N . LEU A 1 293 ? 19.372 7.118 -16.158 1.00 93.88 293 LEU A N 1
ATOM 2236 C CA . LEU A 1 293 ? 20.517 6.393 -16.682 1.00 93.88 293 LEU A CA 1
ATOM 2237 C C . LEU A 1 293 ? 21.779 6.842 -15.926 1.00 93.88 293 LEU A C 1
ATOM 2239 O O . LEU A 1 293 ? 22.024 8.031 -15.734 1.00 93.88 293 LEU A O 1
ATOM 2243 N N . THR A 1 294 ? 22.575 5.882 -15.468 1.00 94.25 294 THR A N 1
ATOM 2244 C CA . THR A 1 294 ? 23.798 6.117 -14.685 1.00 94.25 294 THR A CA 1
ATOM 2245 C C . THR A 1 294 ? 25.030 5.486 -15.311 1.00 94.25 294 THR A C 1
ATOM 2247 O O . THR A 1 294 ? 26.146 5.932 -15.039 1.00 94.25 294 THR A O 1
ATOM 2250 N N . ARG A 1 295 ? 24.859 4.486 -16.184 1.00 94.56 295 ARG A N 1
ATOM 2251 C CA . ARG A 1 295 ? 25.969 3.813 -16.864 1.00 94.56 295 ARG A CA 1
ATOM 2252 C C . ARG A 1 295 ? 25.590 3.342 -18.264 1.00 94.56 295 ARG A C 1
ATOM 2254 O O . ARG A 1 295 ? 24.504 2.806 -18.460 1.00 94.56 295 ARG A O 1
ATOM 2261 N N . VAL A 1 296 ? 26.522 3.451 -19.207 1.00 94.81 296 VAL A N 1
ATOM 2262 C CA . VAL A 1 296 ? 26.387 2.963 -20.587 1.00 94.81 296 VAL A CA 1
ATOM 2263 C C . VAL A 1 296 ? 27.666 2.235 -20.984 1.00 94.81 296 VAL A C 1
ATOM 2265 O O . VAL A 1 296 ? 28.746 2.809 -20.923 1.00 94.81 296 VAL A O 1
ATOM 2268 N N . ALA A 1 297 ? 27.567 0.958 -21.356 1.00 92.44 297 ALA A N 1
ATOM 2269 C CA . ALA A 1 297 ? 28.703 0.114 -21.743 1.00 92.44 297 ALA A CA 1
ATOM 2270 C C . ALA A 1 297 ? 29.878 0.146 -20.736 1.00 92.44 297 ALA A C 1
ATOM 2272 O O . ALA A 1 297 ? 31.044 0.158 -21.116 1.00 92.44 297 ALA A O 1
ATOM 2273 N N . GLY A 1 298 ? 29.574 0.195 -19.434 1.00 89.62 298 GLY A N 1
ATOM 2274 C CA . GLY A 1 298 ? 30.588 0.290 -18.374 1.00 89.62 298 GLY A CA 1
ATOM 2275 C C . GLY A 1 298 ? 30.996 1.720 -17.996 1.00 89.62 298 GLY A C 1
ATOM 2276 O O . GLY A 1 298 ? 31.492 1.927 -16.891 1.00 89.62 298 GLY A O 1
ATOM 2277 N N . VAL A 1 299 ? 30.719 2.711 -18.845 1.00 93.75 299 VAL A N 1
ATOM 2278 C CA . VAL A 1 299 ? 31.053 4.123 -18.614 1.00 93.75 299 VAL A CA 1
ATOM 2279 C C . VAL A 1 299 ? 29.991 4.775 -17.732 1.00 93.75 299 VAL A C 1
ATOM 2281 O O . VAL A 1 299 ? 28.807 4.739 -18.059 1.00 93.75 299 VAL A O 1
ATOM 2284 N N . SER A 1 300 ? 30.401 5.350 -16.599 1.00 93.44 300 SER A N 1
ATOM 2285 C CA . SER A 1 300 ? 29.513 6.150 -15.744 1.00 93.44 300 SER A CA 1
ATOM 2286 C C . SER A 1 300 ? 29.150 7.448 -16.449 1.00 93.44 300 SER A C 1
ATOM 2288 O O . SER A 1 300 ? 30.054 8.130 -16.917 1.00 93.44 300 SER A O 1
ATOM 2290 N N . ILE A 1 301 ? 27.866 7.806 -16.475 1.00 92.31 301 ILE A N 1
ATOM 2291 C CA . ILE A 1 301 ? 27.407 9.069 -17.076 1.00 92.31 301 ILE A CA 1
ATOM 2292 C C . ILE A 1 301 ? 27.040 10.146 -16.049 1.00 92.31 301 ILE A C 1
ATOM 2294 O O . ILE A 1 301 ? 26.777 11.289 -16.407 1.00 92.31 301 ILE A O 1
ATOM 2298 N N . GLY A 1 302 ? 27.032 9.808 -14.757 1.00 87.56 302 GLY A N 1
ATOM 2299 C CA . GLY A 1 302 ? 26.819 10.798 -13.703 1.00 87.56 302 GLY A CA 1
ATOM 2300 C C . GLY A 1 302 ? 27.927 11.852 -13.706 1.00 87.56 302 GLY A C 1
ATOM 2301 O O . GLY A 1 302 ? 29.103 11.497 -13.656 1.00 87.56 302 GLY A O 1
ATOM 2302 N N . GLY A 1 303 ? 27.551 13.132 -13.745 1.00 86.62 303 GLY A N 1
ATOM 2303 C CA . GLY A 1 303 ? 28.502 14.247 -13.772 1.00 86.62 303 GLY A CA 1
ATOM 2304 C C . GLY A 1 303 ? 28.860 14.755 -15.172 1.00 86.62 303 GLY A C 1
ATOM 2305 O O . GLY A 1 303 ? 29.486 15.804 -15.265 1.00 86.62 303 GLY A O 1
ATOM 2306 N N . MET A 1 304 ? 28.464 14.050 -16.237 1.00 92.75 304 MET A N 1
ATOM 2307 C CA . MET A 1 304 ? 28.758 14.445 -17.619 1.00 92.75 304 MET A CA 1
ATOM 2308 C C . MET A 1 304 ? 27.904 15.624 -18.074 1.00 92.75 304 MET A C 1
ATOM 2310 O O . MET A 1 304 ? 26.727 15.714 -17.726 1.00 92.75 304 MET A O 1
ATOM 2314 N N . SER A 1 305 ? 28.480 16.480 -18.911 1.00 90.56 305 SER A N 1
ATOM 2315 C CA . SER A 1 305 ? 27.739 17.458 -19.709 1.00 90.56 305 SER A CA 1
ATOM 2316 C C . SER A 1 305 ? 26.844 16.778 -20.755 1.00 90.56 305 SER A C 1
ATOM 2318 O O . SER A 1 305 ? 26.982 15.581 -21.025 1.00 90.56 305 SER A O 1
ATOM 2320 N N . LEU A 1 306 ? 25.933 17.533 -21.384 1.00 86.69 306 LEU A N 1
ATOM 2321 C CA . LEU A 1 306 ? 25.089 16.990 -22.457 1.00 86.69 306 LEU A CA 1
ATOM 2322 C C . LEU A 1 306 ? 25.923 16.389 -23.586 1.00 86.69 306 LEU A C 1
ATOM 2324 O O . LEU A 1 306 ? 25.642 15.273 -24.007 1.00 86.69 306 LEU A O 1
ATOM 2328 N N . ALA A 1 307 ? 26.924 17.125 -24.071 1.00 88.00 307 ALA A N 1
ATOM 2329 C CA . ALA A 1 307 ? 27.725 16.700 -25.214 1.00 88.00 307 ALA A CA 1
ATOM 2330 C C . ALA A 1 307 ? 28.454 15.376 -24.931 1.00 88.00 307 ALA A C 1
ATOM 2332 O O . ALA A 1 307 ? 28.455 14.481 -25.771 1.00 88.00 307 ALA A O 1
ATOM 2333 N N . GLU A 1 308 ? 29.007 15.221 -23.726 1.00 92.69 308 GLU A N 1
ATOM 2334 C CA . GLU A 1 308 ? 29.669 13.983 -23.300 1.00 92.69 308 GLU A CA 1
ATOM 2335 C C . GLU A 1 308 ? 28.677 12.820 -23.170 1.00 92.69 308 GLU A C 1
ATOM 2337 O O . GLU A 1 308 ? 28.943 11.714 -23.647 1.00 92.69 308 GLU A O 1
ATOM 2342 N N . ALA A 1 309 ? 27.517 13.064 -22.551 1.00 90.31 309 ALA A N 1
ATOM 2343 C CA . ALA A 1 309 ? 26.481 12.049 -22.396 1.00 90.31 309 ALA A CA 1
ATOM 2344 C C . ALA A 1 309 ? 25.921 11.596 -23.757 1.00 90.31 309 ALA A C 1
ATOM 2346 O O . ALA A 1 309 ? 25.745 10.394 -23.976 1.00 90.31 309 ALA A O 1
ATOM 2347 N N . ASP A 1 310 ? 25.686 12.534 -24.677 1.00 88.62 310 ASP A N 1
ATOM 2348 C CA . ASP A 1 310 ? 25.216 12.266 -26.037 1.00 88.62 310 ASP A CA 1
ATOM 2349 C C . ASP A 1 310 ? 26.264 11.501 -26.857 1.00 88.62 310 ASP A C 1
ATOM 2351 O O . ASP A 1 310 ? 25.931 10.514 -27.509 1.00 88.62 310 ASP A O 1
ATOM 2355 N N . GLU A 1 311 ? 27.553 11.843 -26.744 1.00 92.50 311 GLU A N 1
ATOM 2356 C CA . GLU A 1 311 ? 28.634 11.097 -27.403 1.00 92.50 311 GLU A CA 1
ATOM 2357 C C . GLU A 1 311 ? 28.714 9.644 -26.899 1.00 92.50 311 GLU A C 1
ATOM 2359 O O . GLU A 1 311 ? 28.843 8.697 -27.686 1.00 92.50 311 GLU A O 1
ATOM 2364 N N . VAL A 1 312 ? 28.632 9.437 -25.580 1.00 91.75 312 VAL A N 1
ATOM 2365 C CA . VAL A 1 312 ? 28.629 8.096 -24.977 1.00 91.75 312 VAL A CA 1
ATOM 2366 C C . VAL A 1 312 ? 27.416 7.291 -25.450 1.00 91.75 312 VAL A C 1
ATOM 2368 O O . VAL A 1 312 ? 27.571 6.134 -25.857 1.00 91.75 312 VAL A O 1
ATOM 2371 N N . LEU A 1 313 ? 26.226 7.896 -25.453 1.00 89.12 313 LEU A N 1
ATOM 2372 C CA . LEU A 1 313 ? 24.998 7.265 -25.933 1.00 89.12 313 LEU A CA 1
ATOM 2373 C C . LEU A 1 313 ? 25.061 6.950 -27.429 1.00 89.12 313 LEU A C 1
ATOM 2375 O O . LEU A 1 313 ? 24.765 5.823 -27.819 1.00 89.12 313 LEU A O 1
ATOM 2379 N N . GLY A 1 314 ? 25.498 7.894 -28.261 1.00 89.50 314 GLY A N 1
ATOM 2380 C CA . GLY A 1 314 ? 25.613 7.729 -29.708 1.00 89.50 314 GLY A CA 1
ATOM 2381 C C . GLY A 1 314 ? 26.547 6.580 -30.085 1.00 89.50 314 GLY A C 1
ATOM 2382 O O . GLY A 1 314 ? 26.166 5.697 -30.862 1.00 89.50 314 GLY A O 1
ATOM 2383 N N . ARG A 1 315 ? 27.735 6.516 -29.461 1.00 88.44 315 ARG A N 1
ATOM 2384 C CA . ARG A 1 315 ? 28.681 5.401 -29.654 1.00 88.44 315 ARG A CA 1
ATOM 2385 C C . ARG A 1 315 ? 28.097 4.061 -29.221 1.00 88.44 315 ARG A C 1
ATOM 2387 O O . ARG A 1 315 ? 28.296 3.058 -29.899 1.00 88.44 315 ARG A O 1
ATOM 2394 N N . ALA A 1 316 ? 27.371 4.030 -28.109 1.00 86.06 316 ALA A N 1
ATOM 2395 C CA . ALA A 1 316 ? 26.775 2.809 -27.581 1.00 86.06 316 ALA A CA 1
ATOM 2396 C C . ALA A 1 316 ? 25.585 2.305 -28.416 1.00 86.06 316 ALA A C 1
ATOM 2398 O O . ALA A 1 316 ? 25.440 1.100 -28.644 1.00 86.06 316 ALA A O 1
ATOM 2399 N N . VAL A 1 317 ? 24.737 3.215 -28.901 1.00 82.25 317 VAL A N 1
ATOM 2400 C CA . VAL A 1 317 ? 23.572 2.888 -29.734 1.00 82.25 317 VAL A CA 1
ATOM 2401 C C . VAL A 1 317 ? 24.021 2.267 -31.056 1.00 82.25 317 VAL A C 1
ATOM 2403 O O . VAL A 1 317 ? 23.466 1.232 -31.435 1.00 82.25 317 VAL A O 1
ATOM 2406 N N . GLY A 1 318 ? 25.038 2.853 -31.701 1.00 79.75 318 GLY A N 1
ATOM 2407 C CA . GLY A 1 318 ? 25.622 2.365 -32.958 1.00 79.75 318 GLY A CA 1
ATOM 2408 C C . GLY A 1 318 ? 26.685 1.268 -32.807 1.00 79.75 318 GLY A C 1
ATOM 2409 O O . GLY A 1 318 ? 27.136 0.718 -33.808 1.00 79.75 318 GLY A O 1
ATOM 2410 N N . GLY A 1 319 ? 27.099 0.957 -31.577 1.00 80.56 319 GLY A N 1
ATOM 2411 C CA . GLY A 1 319 ? 28.161 -0.001 -31.281 1.00 80.56 319 GLY A CA 1
ATOM 2412 C C . GLY A 1 319 ? 27.732 -1.470 -31.323 1.00 80.56 319 GLY A C 1
ATOM 2413 O O . GLY A 1 319 ? 26.554 -1.814 -31.452 1.00 80.56 319 GLY A O 1
ATOM 2414 N N . ALA A 1 320 ? 28.721 -2.353 -31.169 1.00 78.12 320 ALA A N 1
ATOM 2415 C CA . ALA A 1 320 ? 28.504 -3.791 -31.063 1.00 78.12 320 ALA A CA 1
ATOM 2416 C C . ALA A 1 320 ? 27.661 -4.142 -29.824 1.00 78.12 320 ALA A C 1
ATOM 2418 O O . ALA A 1 320 ? 27.765 -3.519 -28.767 1.00 78.12 320 ALA A O 1
ATOM 2419 N N . ARG A 1 321 ? 26.816 -5.164 -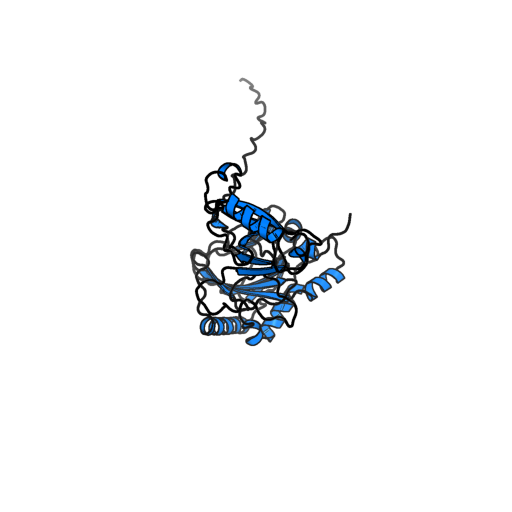29.959 1.00 86.75 321 ARG A N 1
ATOM 2420 C CA . ARG A 1 321 ? 26.070 -5.766 -28.847 1.00 86.75 321 ARG A CA 1
ATOM 2421 C C . ARG A 1 321 ? 26.933 -6.872 -28.214 1.00 86.75 321 ARG A C 1
ATOM 2423 O O . ARG A 1 321 ? 27.729 -7.479 -28.932 1.00 86.75 321 ARG A O 1
ATOM 2430 N N . PRO A 1 322 ? 26.790 -7.166 -26.910 1.00 90.88 322 PRO A N 1
ATOM 2431 C CA . PRO A 1 322 ? 25.769 -6.677 -25.980 1.00 90.88 322 PRO A CA 1
ATOM 2432 C C . PRO A 1 322 ? 26.025 -5.260 -25.446 1.00 90.88 322 PRO A C 1
ATOM 2434 O O . PRO A 1 322 ? 27.158 -4.891 -25.157 1.00 90.88 322 PRO A O 1
ATOM 2437 N N . LEU A 1 323 ? 24.954 -4.486 -25.248 1.00 92.56 323 LEU A N 1
ATOM 2438 C CA . LEU A 1 323 ? 25.007 -3.174 -24.605 1.00 92.56 323 LEU A CA 1
ATOM 2439 C C . LEU A 1 323 ? 24.479 -3.253 -23.170 1.00 92.56 323 LEU A C 1
ATOM 2441 O O . LEU A 1 323 ? 23.282 -3.425 -22.956 1.00 92.56 323 LEU A O 1
ATOM 2445 N N . ALA A 1 324 ? 25.367 -3.091 -22.192 1.00 92.12 324 ALA A N 1
ATOM 2446 C CA . ALA A 1 324 ? 24.994 -2.991 -20.784 1.00 92.12 324 ALA A CA 1
ATOM 2447 C C . ALA A 1 324 ? 24.623 -1.545 -20.415 1.00 92.12 324 ALA A C 1
ATOM 2449 O O . ALA A 1 324 ? 25.418 -0.627 -20.616 1.00 92.12 324 ALA A O 1
ATOM 2450 N N . LEU A 1 325 ? 23.440 -1.354 -19.842 1.00 94.56 325 LEU A N 1
ATOM 2451 C CA . LEU A 1 325 ? 22.926 -0.085 -19.338 1.00 94.56 325 LEU A CA 1
ATOM 2452 C C . LEU A 1 325 ? 22.664 -0.209 -17.836 1.00 94.56 325 LEU A C 1
ATOM 2454 O O . LEU A 1 325 ? 22.080 -1.193 -17.385 1.00 94.56 325 LEU A O 1
ATOM 2458 N N . GLY A 1 326 ? 23.089 0.786 -17.066 1.00 92.62 326 GLY A N 1
ATOM 2459 C CA . GLY A 1 326 ? 22.784 0.915 -15.645 1.00 92.62 326 GLY A CA 1
ATOM 2460 C C . GLY A 1 326 ? 21.901 2.129 -15.409 1.00 92.62 326 GLY A C 1
ATOM 2461 O O . GLY A 1 326 ? 22.145 3.185 -15.987 1.00 92.62 326 GLY A O 1
ATOM 2462 N N . PHE A 1 327 ? 20.898 1.980 -14.556 1.00 93.12 327 PHE A N 1
ATOM 2463 C CA . PHE A 1 327 ? 19.944 3.011 -14.182 1.00 93.12 327 PHE A CA 1
ATOM 2464 C C . PHE A 1 327 ? 19.747 3.039 -12.668 1.00 93.12 327 PHE A C 1
ATOM 2466 O O . PHE A 1 327 ? 20.034 2.064 -11.972 1.00 93.12 327 PHE A O 1
ATOM 2473 N N . GLU A 1 328 ? 19.186 4.132 -12.172 1.00 89.75 328 GLU A N 1
ATOM 2474 C CA . GLU A 1 328 ? 18.698 4.299 -10.808 1.00 89.75 328 GLU A CA 1
ATOM 2475 C C . GLU A 1 328 ? 17.225 4.740 -10.844 1.00 89.75 328 GLU A C 1
ATOM 2477 O O . GLU A 1 328 ? 16.865 5.709 -11.518 1.00 89.75 328 GLU A O 1
ATOM 2482 N N . GLN A 1 329 ? 16.357 4.031 -10.114 1.00 77.81 329 GLN A N 1
ATOM 2483 C CA . GLN A 1 329 ? 15.038 4.537 -9.734 1.00 77.81 329 GLN A CA 1
ATOM 2484 C C . GLN A 1 329 ? 15.233 5.533 -8.600 1.00 77.81 329 GLN A C 1
ATOM 2486 O O . GLN A 1 329 ? 15.685 5.171 -7.511 1.00 77.81 329 GLN A O 1
ATOM 2491 N N . ARG A 1 330 ? 14.865 6.792 -8.840 1.00 66.38 330 ARG A N 1
ATOM 2492 C CA . ARG A 1 330 ? 14.715 7.738 -7.741 1.00 66.38 330 ARG A CA 1
ATOM 2493 C C . ARG A 1 330 ? 13.337 7.587 -7.106 1.00 66.38 330 ARG A C 1
ATOM 2495 O O . ARG A 1 330 ? 12.357 7.433 -7.832 1.00 66.38 330 ARG A O 1
ATOM 2502 N N . PRO A 1 331 ? 13.243 7.707 -5.772 1.00 48.94 331 PRO A N 1
ATOM 2503 C CA . PRO A 1 331 ? 11.978 8.043 -5.144 1.00 48.94 331 PRO A CA 1
ATOM 2504 C C . PRO A 1 331 ? 11.470 9.336 -5.787 1.00 48.94 331 PRO A C 1
ATOM 2506 O O . PRO A 1 331 ? 12.218 10.315 -5.860 1.00 48.94 331 PRO A O 1
ATOM 2509 N N . LEU A 1 332 ? 10.231 9.340 -6.276 1.00 43.59 332 LEU A N 1
ATOM 2510 C CA . LEU A 1 332 ? 9.547 10.579 -6.642 1.00 43.59 332 LEU A CA 1
ATOM 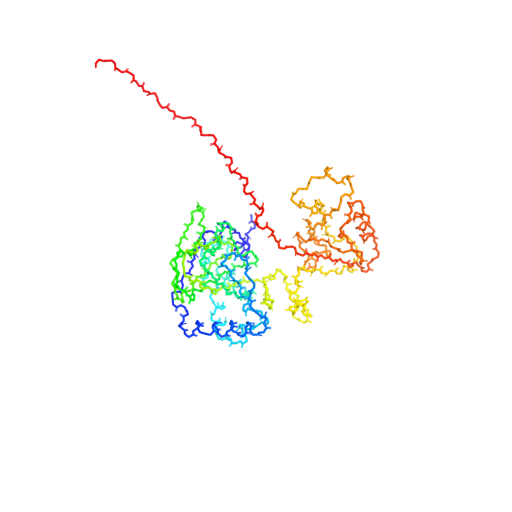2511 C C . LEU A 1 332 ? 9.601 11.519 -5.427 1.00 43.59 332 LEU A C 1
ATOM 2513 O O . LEU A 1 332 ? 9.105 11.168 -4.355 1.00 43.59 332 LEU A O 1
ATOM 2517 N N . ASP A 1 333 ? 10.231 12.688 -5.571 1.00 40.69 333 ASP A N 1
ATOM 2518 C CA . ASP A 1 333 ? 10.243 13.707 -4.518 1.00 40.69 333 ASP A CA 1
ATOM 2519 C C . ASP A 1 333 ? 8.888 14.422 -4.499 1.00 40.69 333 ASP A C 1
ATOM 2521 O O . ASP A 1 333 ? 8.697 15.498 -5.065 1.00 40.69 333 ASP A O 1
ATOM 2525 N N . LEU A 1 334 ? 7.918 13.791 -3.836 1.00 35.84 334 LEU A N 1
ATOM 2526 C CA . LEU A 1 334 ? 6.560 14.314 -3.703 1.00 35.84 334 LEU A CA 1
ATOM 2527 C C . LEU A 1 334 ? 6.497 15.615 -2.880 1.00 35.84 334 LEU A C 1
ATOM 2529 O O . LEU A 1 334 ? 5.457 16.269 -2.877 1.00 35.84 334 LEU A O 1
ATOM 2533 N N . THR A 1 335 ? 7.576 16.023 -2.193 1.00 33.44 335 THR A N 1
ATOM 2534 C CA . THR A 1 335 ? 7.583 17.253 -1.379 1.00 33.44 335 THR A CA 1
ATOM 2535 C C . THR A 1 335 ? 7.723 18.534 -2.205 1.00 33.44 335 THR A C 1
ATOM 2537 O O . THR A 1 335 ? 7.448 19.621 -1.694 1.00 33.44 335 THR A O 1
ATOM 2540 N N . ARG A 1 336 ? 8.117 18.425 -3.482 1.00 34.72 336 ARG A N 1
ATOM 2541 C CA . ARG A 1 336 ? 8.378 19.573 -4.369 1.00 34.72 336 ARG A CA 1
ATOM 2542 C C . ARG A 1 336 ? 7.319 19.823 -5.440 1.00 34.72 336 ARG A C 1
ATOM 2544 O O . ARG A 1 336 ? 7.366 20.877 -6.068 1.00 34.72 336 ARG A O 1
ATOM 2551 N N . LEU A 1 337 ? 6.313 18.953 -5.561 1.00 26.88 337 LEU A N 1
ATOM 2552 C CA . LEU A 1 337 ? 5.095 19.204 -6.339 1.00 26.88 337 LEU A CA 1
ATOM 2553 C C . LEU A 1 337 ? 4.279 20.338 -5.690 1.00 26.88 337 LEU A C 1
ATOM 2555 O O . LEU A 1 337 ? 3.273 20.109 -5.014 1.00 26.88 337 LEU A O 1
ATOM 2559 N N . ARG A 1 338 ? 4.707 21.590 -5.879 1.00 29.47 338 ARG A N 1
ATOM 2560 C CA . ARG A 1 338 ? 3.868 22.755 -5.594 1.00 29.47 338 ARG A CA 1
ATOM 2561 C C . ARG A 1 338 ? 2.747 22.766 -6.621 1.00 29.47 338 ARG A C 1
ATOM 2563 O O . ARG A 1 338 ? 2.978 22.957 -7.810 1.00 29.47 338 ARG A O 1
ATOM 2570 N N . LEU A 1 339 ? 1.525 22.554 -6.143 1.00 30.56 339 LEU A N 1
ATOM 2571 C CA . LEU A 1 339 ? 0.325 22.874 -6.899 1.00 30.56 339 LEU A CA 1
ATOM 2572 C C . LEU A 1 339 ? 0.439 24.333 -7.350 1.00 30.56 339 LEU A C 1
ATOM 2574 O O . LEU A 1 339 ? 0.519 25.230 -6.507 1.00 30.56 339 LEU A O 1
ATOM 2578 N N . ALA A 1 340 ? 0.463 24.570 -8.663 1.00 26.78 340 ALA A N 1
ATOM 2579 C CA . ALA A 1 340 ? 0.150 25.893 -9.175 1.00 26.78 340 ALA A CA 1
ATOM 2580 C C . ALA A 1 340 ? -1.212 26.285 -8.577 1.00 26.78 340 ALA A C 1
ATOM 2582 O O . ALA A 1 340 ? -2.123 25.446 -8.593 1.00 26.78 340 ALA A O 1
ATOM 2583 N N . PRO A 1 341 ? -1.362 27.490 -8.000 1.00 31.02 341 PRO A N 1
ATOM 2584 C CA . PRO A 1 341 ? -2.666 27.938 -7.548 1.00 31.02 341 PRO A CA 1
ATOM 2585 C C . PRO A 1 341 ? -3.613 27.834 -8.739 1.00 31.02 341 PRO A C 1
ATOM 2587 O O . PRO A 1 341 ? -3.330 28.359 -9.818 1.00 31.02 341 PRO A O 1
ATOM 2590 N N . SER A 1 342 ? -4.699 27.083 -8.564 1.00 35.88 342 SER A N 1
ATOM 2591 C CA . SER A 1 342 ? -5.806 27.076 -9.508 1.00 35.88 342 SER A CA 1
ATOM 2592 C C . SER A 1 342 ? -6.207 28.528 -9.713 1.00 35.88 342 SER A C 1
ATOM 2594 O O . SER A 1 342 ? -6.624 29.174 -8.753 1.00 35.88 342 SER A O 1
ATOM 2596 N N . GLY A 1 343 ? -5.995 29.044 -10.925 1.00 33.47 343 GLY A N 1
ATOM 2597 C CA . GLY A 1 343 ? -6.385 30.399 -11.273 1.00 33.47 343 GLY A CA 1
ATOM 2598 C C . GLY A 1 343 ? -7.836 30.605 -10.871 1.00 33.47 343 GLY A C 1
ATOM 2599 O O . GLY A 1 343 ? -8.710 29.854 -11.306 1.00 33.47 343 GLY A O 1
ATOM 2600 N N . GLU A 1 344 ? -8.065 31.586 -10.002 1.00 35.84 344 GLU A N 1
ATOM 2601 C CA . GLU A 1 344 ? -9.388 32.134 -9.764 1.00 35.84 344 GLU A CA 1
ATOM 2602 C C . GLU A 1 344 ? -9.960 32.521 -11.127 1.00 35.84 344 GLU A C 1
ATOM 2604 O O . GLU A 1 344 ? -9.480 33.435 -11.801 1.00 35.84 344 GLU A O 1
ATOM 2609 N N . THR A 1 345 ? -10.966 31.777 -11.573 1.00 38.59 345 THR A N 1
ATOM 2610 C CA . THR A 1 345 ? -11.838 32.237 -12.641 1.00 38.59 345 THR A CA 1
ATOM 2611 C C . THR A 1 345 ? -12.533 33.480 -12.115 1.00 38.59 345 THR A C 1
ATOM 2613 O O . THR A 1 345 ? -13.343 33.386 -11.193 1.00 38.59 345 THR A O 1
ATOM 2616 N N . ALA A 1 346 ? -12.167 34.634 -12.671 1.00 39.88 346 ALA A N 1
ATOM 2617 C CA . ALA A 1 346 ? -12.843 35.895 -12.435 1.00 39.88 346 ALA A CA 1
ATOM 2618 C C . ALA A 1 346 ? -14.353 35.699 -12.617 1.00 39.88 346 ALA A C 1
ATOM 2620 O O . ALA A 1 346 ? -14.818 35.286 -13.682 1.00 39.88 346 ALA A O 1
ATOM 2621 N N . ASP A 1 347 ? -15.076 35.954 -11.533 1.00 42.88 347 ASP A N 1
ATOM 2622 C CA . ASP A 1 347 ? -16.520 35.849 -11.439 1.00 42.88 347 ASP A CA 1
ATOM 2623 C C . ASP A 1 347 ? -17.176 36.821 -12.428 1.00 42.88 347 ASP A C 1
ATOM 2625 O O . ASP A 1 347 ? -16.850 38.013 -12.493 1.00 42.88 347 ASP A O 1
ATOM 2629 N N . ALA A 1 348 ? -18.069 36.274 -13.247 1.00 40.53 348 ALA A N 1
ATOM 2630 C CA . ALA A 1 348 ? -18.829 37.011 -14.235 1.00 40.53 348 ALA A CA 1
ATOM 2631 C C . ALA A 1 348 ? -19.917 37.817 -13.522 1.00 40.53 348 ALA A C 1
ATOM 2633 O O . ALA A 1 348 ? -20.684 37.299 -12.713 1.00 40.53 348 ALA A O 1
ATOM 2634 N N . GLY A 1 349 ? -19.983 39.107 -13.842 1.00 46.16 349 GLY A N 1
ATOM 2635 C CA . GLY A 1 349 ? -20.878 40.044 -13.188 1.00 46.16 349 GLY A CA 1
ATOM 2636 C C . GLY A 1 349 ? -22.356 39.670 -13.292 1.00 46.16 349 GLY A C 1
ATOM 2637 O O . GLY A 1 349 ? -22.882 39.394 -14.368 1.00 46.16 349 GLY A O 1
ATOM 2638 N N . ALA A 1 350 ? -23.044 39.800 -12.163 1.00 43.25 350 ALA A N 1
ATOM 2639 C CA . ALA A 1 350 ? -24.462 40.108 -12.107 1.00 43.25 350 ALA A CA 1
ATOM 2640 C C . ALA A 1 350 ? -24.758 40.822 -10.781 1.00 43.25 350 ALA A C 1
ATOM 2642 O O . ALA A 1 350 ? -24.768 40.203 -9.720 1.00 43.25 350 ALA A O 1
ATOM 2643 N N . GLN A 1 351 ? -25.032 42.128 -10.833 1.00 41.84 351 GLN A N 1
ATOM 2644 C CA . GLN A 1 351 ? -25.773 42.810 -9.771 1.00 41.84 351 GLN A CA 1
ATOM 2645 C C . GLN A 1 351 ? -27.038 43.454 -10.356 1.00 41.84 351 GLN A C 1
ATOM 2647 O O . GLN A 1 351 ? -26.963 44.108 -11.400 1.00 41.84 351 GLN A O 1
ATOM 2652 N N . PRO A 1 352 ? -28.206 43.248 -9.721 1.00 49.81 352 PRO A N 1
ATOM 2653 C CA . PRO A 1 352 ? -29.495 43.671 -10.244 1.00 49.81 352 PRO A CA 1
ATOM 2654 C C . PRO A 1 352 ? -29.823 45.131 -9.906 1.00 49.81 352 PRO A C 1
ATOM 2656 O O . PRO A 1 352 ? -29.392 45.690 -8.899 1.00 49.81 352 PRO A O 1
ATOM 2659 N N . ALA A 1 353 ? -30.656 45.723 -10.761 1.00 47.22 353 ALA A N 1
ATOM 2660 C CA . ALA A 1 353 ? -31.196 47.067 -10.633 1.00 47.22 353 ALA A CA 1
ATOM 2661 C C . ALA A 1 353 ? -32.033 47.247 -9.352 1.00 47.22 353 ALA A C 1
ATOM 2663 O O . ALA A 1 353 ? -33.070 46.606 -9.179 1.00 47.22 353 ALA A O 1
ATOM 2664 N N . ALA A 1 354 ? -31.632 48.195 -8.503 1.00 50.22 354 ALA A N 1
ATOM 2665 C CA . ALA A 1 354 ? -32.463 48.721 -7.426 1.00 50.22 354 ALA A CA 1
ATOM 2666 C C . ALA A 1 354 ? -33.194 49.989 -7.898 1.00 50.22 354 ALA A C 1
ATOM 2668 O O . ALA A 1 354 ? -32.583 51.013 -8.211 1.00 50.22 354 ALA A O 1
ATOM 2669 N N . ARG A 1 355 ? -34.527 49.897 -7.942 1.00 50.81 355 ARG A N 1
ATOM 2670 C CA . ARG A 1 355 ? -35.459 51.017 -8.113 1.00 50.81 355 ARG A CA 1
ATOM 2671 C C . ARG A 1 355 ? -35.374 51.949 -6.900 1.00 50.81 355 ARG A C 1
ATOM 2673 O O . ARG A 1 355 ? -35.482 51.489 -5.768 1.00 50.81 355 ARG A O 1
ATOM 2680 N N . ARG A 1 356 ? -35.260 53.257 -7.142 1.00 50.97 356 ARG A N 1
ATOM 2681 C CA . ARG A 1 356 ? -35.621 54.298 -6.171 1.00 50.97 356 ARG A CA 1
ATOM 2682 C C . ARG A 1 356 ? -37.099 54.636 -6.357 1.00 50.97 356 ARG A C 1
ATOM 2684 O O . ARG A 1 356 ? -37.505 54.955 -7.471 1.00 50.97 356 ARG A O 1
ATOM 2691 N N . ALA A 1 357 ? -37.864 54.589 -5.274 1.00 48.84 357 ALA A N 1
ATOM 2692 C CA . ALA A 1 357 ? -39.103 55.336 -5.126 1.00 48.84 357 ALA A CA 1
ATOM 2693 C C . ALA A 1 357 ? -38.906 56.288 -3.944 1.00 48.84 357 ALA A C 1
ATOM 2695 O O . ALA A 1 357 ? -38.445 55.887 -2.877 1.00 48.84 357 ALA A O 1
ATOM 2696 N N . SER A 1 358 ? -39.151 57.556 -4.227 1.00 59.84 358 SER A N 1
ATOM 2697 C CA . SER A 1 358 ? -39.259 58.682 -3.316 1.00 59.84 358 SER A CA 1
ATOM 2698 C C . SER A 1 358 ? -40.625 58.696 -2.634 1.00 59.84 358 SER A C 1
ATOM 2700 O O . SER A 1 358 ? -41.616 58.442 -3.316 1.00 59.84 358 SER A O 1
ATOM 2702 N N . GLU A 1 359 ? -40.594 59.061 -1.348 1.00 53.12 359 GLU A N 1
ATOM 2703 C CA . GLU A 1 359 ? -41.610 59.667 -0.454 1.00 53.12 359 GLU A CA 1
ATOM 2704 C C . GLU A 1 359 ? -41.701 58.974 0.907 1.00 53.12 359 GLU A C 1
ATOM 2706 O O . GLU A 1 359 ? -41.945 57.747 0.956 1.00 53.12 359 GLU A O 1
#

Radius of gyration: 24.47 Å; chains: 1; bounding box: 73×80×55 Å

Organism: Emiliania huxleyi (strain CCMP1516) (NCBI:txid280463)